Protein AF-0000000081096681 (afdb_homodimer)

Foldseek 3Di:
DDWDWDDDDDAWIWIDDDAKIWIWGDDVFKIWIWIDHDFWIWIWIDGNQQWIWIWTGGDFWIKIWIDHPQAWIWIWTGGPFWIWIWIDHPAWIWIWTGGPVWIWIWIDHPHDIDIDTD/DDWDWDDDDDAWIWIDDDAKIWIWGDDVFKIWIWIDHDFWIWIWIGGNQQWIWIWTGGDFWIKIWIDHPQAWIWIWTGGPFWIWIWIDHPAWIWIWTGGPVWIWIWIDHPHDIDIDTD

Organism: NCBI:txid1843537

Solvent-accessible surface area (backbone atoms only — not comparable to full-atom values): 11954 Å² total; per-residue (Å²): 128,68,72,49,75,49,72,79,54,97,40,38,40,37,39,37,42,86,75,32,37,39,38,37,41,44,56,95,58,36,38,37,39,39,38,39,44,88,72,33,40,39,40,37,40,40,36,73,88,41,37,37,37,38,39,38,39,42,88,70,33,38,37,40,36,40,40,38,73,89,56,37,38,38,38,38,38,38,40,90,70,34,38,38,40,37,40,37,43,93,70,35,38,39,38,37,39,38,43,90,83,35,41,37,41,36,40,36,43,93,86,44,74,50,76,49,78,83,128,70,72,49,74,49,73,77,54,99,40,38,38,38,39,37,42,86,74,32,38,38,38,36,42,44,55,96,59,37,38,37,39,40,38,38,45,88,69,35,39,39,40,36,42,40,36,74,88,41,37,38,38,39,38,39,38,42,89,70,32,37,37,40,36,41,41,37,74,88,57,37,38,37,39,38,39,39,40,90,68,32,38,39,40,37,41,38,42,92,71,34,37,38,37,37,40,37,42,90,82,35,42,38,40,37,40,37,43,93,85,45,75,52,77,48,79,84

Radius of gyration: 19.06 Å; Cα contacts (8 Å, |Δi|>4): 580; chains: 2; bounding box: 59×37×35 Å

pLDDT: mean 87.5, std 6.72, range [55.88, 96.38]

Sequence (236 aa):
MMVMVVMVEEGVMVMVKEEEMMVMVVEERVMVVVKVEEEGMMVMVMVEEGVMVMVKVEEEGMMVMVMVEEGVMVMVKVEEEGMMVMVVEEGVMVMVKVEEEGMMVMVVEEGVMVVVREMMVMVVMVEEGVMVMVKEEEMMVMVVEERVMVVVKVEEEGMMVMVMVEEGVMVMVKVEEEGMMVMVMVEEGVMVMVKVEEEGMMVMVVEEGVMVMVKVEEEGMMVMVVEEGVMVVVRE

Secondary structure (DSSP, 8-state):
-PEEEEE-STTEEEEEETTEEEEEEEETTEEEEEEEETTEEEEEEEETTTEEEEEEEETTEEEEEEEETTTEEEEEEEETTEEEEEEEETTEEEEEEEETTEEEEEEEETTEEEEEE-/-PEEEEE-STTEEEEEETTEEEEEEEETTEEEEEEEETTEEEEEEEETTTEEEEEEEETTEEEEEEEETTTEEEEEEEETTEEEEEEEETTEEEEEEEETTEEEEEEEETTEEEEEE-

Nearest PDB structures (foldseek):
  1lfo-assembly1_A  TM=3.629E-01  e=9.476E-01  Rattus norvegicus
  7dzg-assembly1_B  TM=3.431E-01  e=4.840E+00  Homo sapiens
  7ye6-assembly1_P  TM=1.778E-01  e=5.396E+00  Escherichia coli O157:H7
  1lfo-assembly1_A  TM=3.637E-01  e=7.938E-01  Rattus norvegicus
  7dzg-assembly1_B  TM=3.427E-01  e=4.298E+00  Homo sapiens

Structure (mmCIF, N/CA/C/O backbone):
data_AF-0000000081096681-model_v1
#
loop_
_entity.id
_entity.type
_entity.pdbx_description
1 polymer 'Uncharacterized protein'
#
loop_
_atom_site.group_PDB
_atom_site.id
_atom_site.type_symbol
_atom_site.label_atom_id
_atom_site.label_alt_id
_atom_site.label_comp_id
_atom_site.label_asym_id
_atom_site.label_entity_id
_atom_site.label_seq_id
_atom_site.pdbx_PDB_ins_code
_atom_site.Cartn_x
_atom_site.Cartn_y
_atom_site.Cartn_z
_atom_site.occupancy
_atom_site.B_iso_or_equiv
_atom_site.auth_seq_id
_atom_site.auth_comp_id
_atom_site.auth_asym_id
_atom_site.auth_atom_id
_atom_site.pdbx_PDB_model_num
ATOM 1 N N . MET A 1 1 ? 30.625 -16.828 -1.127 1 55.88 1 MET A N 1
ATOM 2 C CA . MET A 1 1 ? 30.094 -16.047 -2.236 1 55.88 1 MET A CA 1
ATOM 3 C C . MET A 1 1 ? 30.562 -14.594 -2.162 1 55.88 1 MET A C 1
ATOM 5 O O . MET A 1 1 ? 30.75 -14.055 -1.07 1 55.88 1 MET A O 1
ATOM 9 N N . MET A 1 2 ? 30.922 -14.008 -3.184 1 70.94 2 MET A N 1
ATOM 10 C CA . MET A 1 2 ? 31.453 -12.656 -3.176 1 70.94 2 MET A CA 1
ATOM 11 C C . MET A 1 2 ? 30.328 -11.625 -3.146 1 70.94 2 MET A C 1
ATOM 13 O O . MET A 1 2 ? 29.312 -11.797 -3.803 1 70.94 2 MET A O 1
ATOM 17 N N . VAL A 1 3 ? 30.266 -10.734 -2.07 1 72.62 3 VAL A N 1
ATOM 18 C CA . VAL A 1 3 ? 29.297 -9.648 -1.913 1 72.62 3 VAL A CA 1
ATOM 19 C C . VAL A 1 3 ? 29.859 -8.359 -2.502 1 72.62 3 VAL A C 1
ATOM 21 O O . VAL A 1 3 ? 30.969 -7.957 -2.166 1 72.62 3 VAL A O 1
ATOM 24 N N . MET A 1 4 ? 29.141 -7.773 -3.586 1 81.56 4 MET A N 1
ATOM 25 C CA . MET A 1 4 ? 29.5 -6.457 -4.105 1 81.56 4 MET A CA 1
ATOM 26 C C . MET A 1 4 ? 28.609 -5.379 -3.52 1 81.56 4 MET A C 1
ATOM 28 O O . MET A 1 4 ? 27.375 -5.523 -3.502 1 81.56 4 MET A O 1
ATOM 32 N N . VAL A 1 5 ? 29.062 -4.406 -2.857 1 79.75 5 VAL A N 1
ATOM 33 C CA . VAL A 1 5 ? 28.359 -3.258 -2.316 1 79.75 5 VAL A CA 1
ATOM 34 C C . VAL A 1 5 ? 28.672 -2.012 -3.135 1 79.75 5 VAL A C 1
ATOM 36 O O . VAL A 1 5 ? 29.844 -1.685 -3.34 1 79.75 5 VAL A O 1
ATOM 39 N N . VAL A 1 6 ? 27.703 -1.51 -3.814 1 80.25 6 VAL A N 1
ATOM 40 C CA . VAL A 1 6 ? 27.875 -0.266 -4.555 1 80.25 6 VAL A CA 1
ATOM 41 C C . VAL A 1 6 ? 27.156 0.872 -3.834 1 80.25 6 VAL A C 1
ATOM 43 O O . VAL A 1 6 ? 25.953 0.785 -3.566 1 80.25 6 VAL A O 1
ATOM 46 N N . MET A 1 7 ? 27.812 1.888 -3.387 1 81.88 7 MET A N 1
ATOM 47 C CA . MET A 1 7 ? 27.281 3.111 -2.801 1 81.88 7 MET A CA 1
ATOM 48 C C . MET A 1 7 ? 27.25 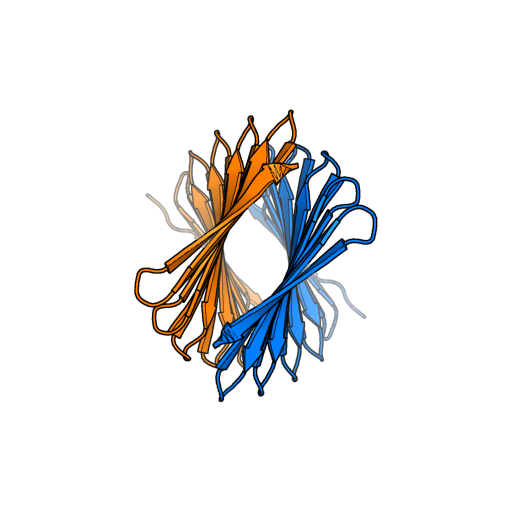4.238 -3.828 1 81.88 7 MET A C 1
ATOM 50 O O . MET A 1 7 ? 28.25 4.531 -4.465 1 81.88 7 MET A O 1
ATOM 54 N N . VAL A 1 8 ? 26.234 4.652 -4.238 1 74.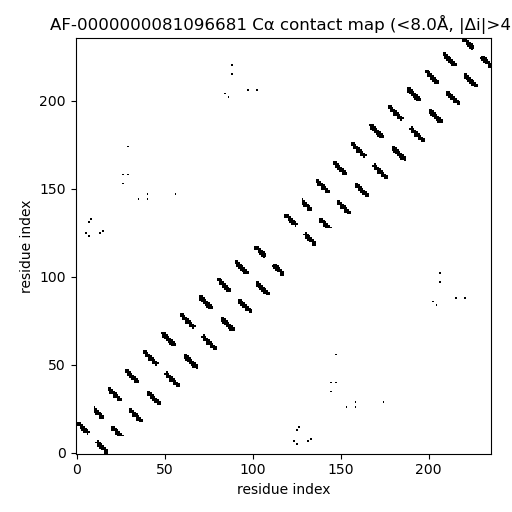75 8 VAL A N 1
ATOM 55 C CA . VAL A 1 8 ? 26.141 5.633 -5.312 1 74.75 8 VAL A CA 1
ATOM 56 C C . VAL A 1 8 ? 26.062 7.039 -4.719 1 74.75 8 VAL A C 1
ATOM 58 O O . VAL A 1 8 ? 26.875 7.91 -5.07 1 74.75 8 VAL A O 1
ATOM 61 N N . GLU A 1 9 ? 25.016 7.617 -4.168 1 76.62 9 GLU A N 1
ATOM 62 C CA . GLU A 1 9 ? 24.828 8.875 -3.453 1 76.62 9 GLU A CA 1
ATOM 63 C C . GLU A 1 9 ? 24.438 8.633 -1.997 1 76.62 9 GLU A C 1
ATOM 65 O O . GLU A 1 9 ? 24.094 7.508 -1.62 1 76.62 9 GLU A O 1
ATOM 70 N N . GLU A 1 10 ? 24.625 9.789 -1.258 1 75.94 10 GLU A N 1
ATOM 71 C CA . GLU A 1 10 ? 24.281 9.703 0.159 1 75.94 10 GLU A CA 1
ATOM 72 C C . GLU A 1 10 ? 22.875 9.148 0.351 1 75.94 10 GLU A C 1
ATOM 74 O O . GLU A 1 10 ? 21.891 9.805 0.007 1 75.94 10 GLU A O 1
ATOM 79 N N . GLY A 1 11 ? 22.766 7.82 0.703 1 84.19 11 GLY A N 1
ATOM 80 C CA . GLY A 1 11 ? 21.484 7.262 1.076 1 84.19 11 GLY A CA 1
ATOM 81 C C . GLY A 1 11 ? 21.078 6.07 0.225 1 84.19 11 GLY A C 1
ATOM 82 O O . GLY A 1 11 ? 20 5.492 0.426 1 84.19 11 GLY A O 1
ATOM 83 N N . VAL A 1 12 ? 21.766 5.707 -0.974 1 88.75 12 VAL A N 1
ATOM 84 C CA . VAL A 1 12 ? 21.422 4.527 -1.769 1 88.75 12 VAL A CA 1
ATOM 85 C C . VAL A 1 12 ? 22.562 3.506 -1.679 1 88.75 12 VAL A C 1
ATOM 87 O O . VAL A 1 12 ? 23.719 3.834 -1.923 1 88.75 12 VAL A O 1
ATOM 90 N N . MET A 1 13 ? 22.406 2.328 -1.361 1 92.56 13 MET A N 1
ATOM 91 C CA . MET A 1 13 ? 23.344 1.209 -1.271 1 92.56 13 MET A CA 1
ATOM 92 C C . MET A 1 13 ? 22.797 -0.009 -2.016 1 92.56 13 MET A C 1
ATOM 94 O O . MET A 1 13 ? 21.625 -0.365 -1.87 1 92.56 13 MET A O 1
ATOM 98 N N . VAL A 1 14 ? 23.484 -0.616 -2.863 1 90.38 14 VAL A N 1
ATOM 99 C CA . VAL A 1 14 ? 23.141 -1.842 -3.576 1 90.38 14 VAL A CA 1
ATOM 100 C C . VAL A 1 14 ? 24.094 -2.961 -3.172 1 90.38 14 VAL A C 1
ATOM 102 O O . VAL A 1 14 ? 25.312 -2.789 -3.221 1 90.38 14 VAL A O 1
ATOM 105 N N . MET A 1 15 ? 23.781 -3.979 -2.65 1 90.19 15 MET A N 1
ATOM 106 C CA . MET A 1 15 ? 24.562 -5.164 -2.299 1 90.19 15 MET A CA 1
ATOM 107 C C . MET A 1 15 ? 24.172 -6.352 -3.172 1 90.19 15 MET A C 1
ATOM 109 O O . MET A 1 15 ? 22.984 -6.66 -3.309 1 90.19 15 MET A O 1
ATOM 113 N N . VAL A 1 16 ? 25.016 -7.035 -3.822 1 87.75 16 VAL A N 1
ATOM 114 C CA . VAL A 1 16 ? 24.766 -8.18 -4.695 1 87.75 16 VAL A CA 1
ATOM 115 C C . VAL A 1 16 ? 25.562 -9.391 -4.191 1 87.75 16 VAL A C 1
ATOM 117 O O . VAL A 1 16 ? 26.75 -9.289 -3.92 1 87.75 16 VAL A O 1
ATOM 120 N N . LYS A 1 17 ? 24.953 -10.422 -3.932 1 86.69 17 LYS A N 1
ATOM 121 C CA . LYS A 1 17 ? 25.578 -11.68 -3.551 1 86.69 17 LYS A CA 1
ATOM 122 C C . LYS A 1 17 ? 24.969 -12.852 -4.324 1 86.69 17 LYS A C 1
ATOM 124 O O . LYS A 1 17 ? 23.844 -13.266 -4.051 1 86.69 17 LYS A O 1
ATOM 129 N N . GLU A 1 18 ? 25.75 -13.398 -5.375 1 83.06 18 GLU A N 1
ATOM 130 C CA . GLU A 1 18 ? 25.297 -14.523 -6.191 1 83.06 18 GLU A CA 1
ATOM 131 C C . GLU A 1 18 ? 23.953 -14.234 -6.844 1 83.06 18 GLU A C 1
ATOM 133 O O . GLU A 1 18 ? 23.828 -13.297 -7.629 1 83.06 18 GLU A O 1
ATOM 138 N N . GLU A 1 19 ? 22.859 -14.906 -6.238 1 78.25 19 GLU A N 1
ATOM 139 C CA . GLU A 1 19 ? 21.562 -14.766 -6.898 1 78.25 19 GLU A CA 1
ATOM 140 C C . GLU A 1 19 ? 20.625 -13.867 -6.098 1 78.25 19 GLU A C 1
ATOM 142 O O . GLU A 1 19 ? 19.422 -13.781 -6.402 1 78.25 19 GLU A O 1
ATOM 147 N N . GLU A 1 20 ? 21.047 -13.195 -5.156 1 83.5 20 GLU A N 1
ATOM 148 C CA . GLU A 1 20 ? 20.281 -12.289 -4.316 1 83.5 20 GLU A CA 1
ATOM 149 C C . GLU A 1 20 ? 20.781 -10.852 -4.445 1 83.5 20 GLU A C 1
ATOM 151 O O . GLU A 1 20 ? 21.984 -10.633 -4.645 1 83.5 20 GLU A O 1
ATOM 156 N N . MET A 1 21 ? 20 -9.938 -4.375 1 88.38 21 MET A N 1
ATOM 157 C CA . MET A 1 21 ? 20.359 -8.523 -4.391 1 88.38 21 MET A CA 1
ATOM 158 C C . MET A 1 21 ? 19.547 -7.738 -3.371 1 88.38 21 MET A C 1
ATOM 160 O O . MET A 1 21 ? 18.359 -8.031 -3.16 1 88.38 21 MET A O 1
ATOM 164 N N . MET A 1 22 ? 20.156 -6.758 -2.775 1 93.69 22 MET A N 1
ATOM 165 C CA . MET A 1 22 ? 19.484 -5.848 -1.85 1 93.69 22 MET A CA 1
ATOM 166 C C . MET A 1 22 ? 19.797 -4.395 -2.197 1 93.69 22 MET A C 1
ATOM 168 O O . MET A 1 22 ? 20.953 -4.039 -2.42 1 93.69 22 MET A O 1
ATOM 172 N N . VAL A 1 23 ? 18.812 -3.635 -2.453 1 92.44 23 VAL A N 1
ATOM 173 C CA . VAL A 1 23 ? 18.969 -2.203 -2.68 1 92.44 23 VAL A CA 1
ATOM 174 C C . VAL A 1 23 ? 18.375 -1.428 -1.503 1 92.44 23 VAL A C 1
ATOM 176 O O . VAL A 1 23 ? 17.234 -1.674 -1.097 1 92.44 23 VAL A O 1
ATOM 179 N N . MET A 1 24 ? 19.078 -0.495 -0.88 1 94.5 24 MET A N 1
ATOM 180 C CA . MET A 1 24 ? 18.625 0.353 0.222 1 94.5 24 MET A CA 1
ATOM 181 C C . MET A 1 24 ? 18.688 1.826 -0.168 1 94.5 24 MET A C 1
ATOM 183 O O . MET A 1 24 ? 19.688 2.291 -0.708 1 94.5 24 MET A O 1
ATOM 187 N N . VAL A 1 25 ? 17.547 2.461 -0.069 1 92 25 VAL A N 1
ATOM 188 C CA . VAL A 1 25 ? 17.469 3.9 -0.291 1 92 25 VAL A CA 1
ATOM 189 C C . VAL A 1 25 ? 17.031 4.598 0.999 1 92 25 VAL A C 1
ATOM 191 O O . VAL A 1 25 ? 16.016 4.254 1.586 1 92 25 VAL A O 1
ATOM 194 N N . VAL A 1 26 ? 17.766 5.539 1.523 1 91.38 26 VAL A N 1
ATOM 195 C CA . VAL A 1 26 ? 17.469 6.266 2.752 1 91.38 26 VAL A CA 1
ATOM 196 C C . VAL A 1 26 ? 17.312 7.754 2.447 1 91.38 26 VAL A C 1
ATOM 198 O O . VAL A 1 26 ? 18.172 8.352 1.798 1 91.38 26 VAL A O 1
ATOM 201 N N . GLU A 1 27 ? 16.266 8.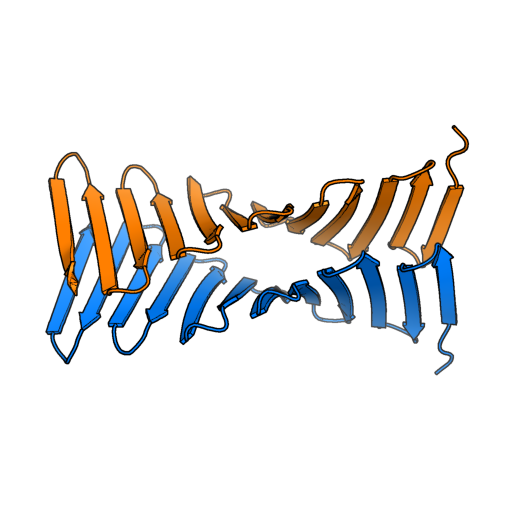297 2.748 1 88.62 27 GLU A N 1
ATOM 202 C CA . GLU A 1 27 ? 16 9.727 2.654 1 88.62 27 GLU A CA 1
ATOM 203 C C . GLU A 1 27 ? 15.367 10.258 3.938 1 88.62 27 GLU A C 1
ATOM 205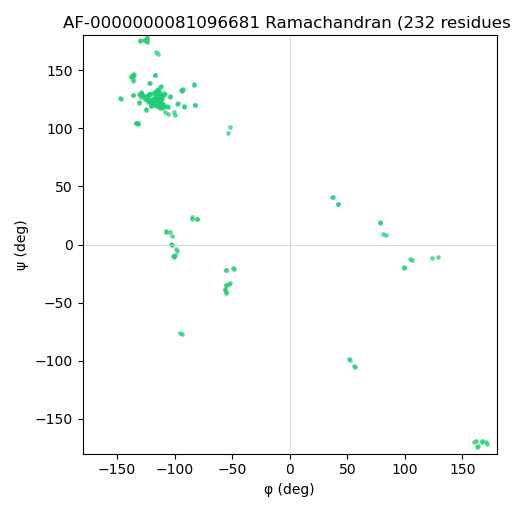 O O . GLU A 1 27 ? 14.195 9.992 4.211 1 88.62 27 GLU A O 1
ATOM 210 N N . GLU A 1 28 ? 16.141 10.961 4.762 1 89.19 28 GLU A N 1
ATOM 211 C CA . GLU A 1 28 ? 15.703 11.586 6.004 1 89.19 28 GLU A CA 1
ATOM 212 C C . GLU A 1 28 ? 14.984 10.586 6.902 1 89.19 28 GLU A C 1
ATOM 214 O O . GLU A 1 28 ? 15.609 9.688 7.469 1 89.19 28 GLU A O 1
ATOM 219 N N . ARG A 1 29 ? 13.688 10.633 6.875 1 88.38 29 ARG A N 1
ATOM 220 C CA . ARG A 1 29 ? 12.945 9.828 7.836 1 88.38 29 ARG A CA 1
ATOM 221 C C . ARG A 1 29 ? 12.383 8.57 7.184 1 88.38 29 ARG A C 1
ATOM 223 O O . ARG A 1 29 ? 11.641 7.812 7.816 1 88.38 29 ARG A O 1
ATOM 230 N N . VAL A 1 30 ? 12.508 8.219 5.949 1 92 30 VAL A N 1
ATOM 231 C CA . VAL A 1 30 ? 11.961 7.074 5.23 1 92 30 VAL A CA 1
ATOM 232 C C . VAL A 1 30 ? 13.094 6.152 4.785 1 92 30 VAL A C 1
ATOM 234 O O . VAL A 1 30 ? 14.133 6.625 4.309 1 92 30 VAL A O 1
ATOM 237 N N . MET A 1 31 ? 13.102 4.934 4.926 1 95.12 31 MET A N 1
ATOM 238 C CA . MET A 1 31 ? 14.008 3.91 4.414 1 95.12 31 MET A CA 1
ATOM 239 C C . MET A 1 31 ? 13.266 2.91 3.539 1 95.12 31 MET A C 1
ATOM 241 O O . MET A 1 31 ? 12.219 2.393 3.936 1 95.12 31 MET A O 1
ATOM 245 N N . VAL A 1 32 ? 13.703 2.699 2.324 1 94.38 32 VAL A N 1
ATOM 246 C CA . VAL A 1 32 ? 13.141 1.697 1.421 1 94.38 32 VAL A CA 1
ATOM 247 C C . VAL A 1 32 ? 14.164 0.589 1.184 1 94.38 32 VAL A C 1
ATOM 249 O O . VAL A 1 32 ? 15.336 0.865 0.889 1 94.38 32 VAL A O 1
ATOM 252 N N . VAL A 1 33 ? 13.852 -0.59 1.381 1 96.12 33 VAL A N 1
ATOM 253 C CA . VAL A 1 33 ? 14.703 -1.744 1.105 1 96.12 33 VAL A CA 1
ATOM 254 C C . VAL A 1 33 ? 14.039 -2.637 0.06 1 96.12 33 VAL A C 1
ATOM 256 O O . VAL A 1 33 ? 12.867 -3.012 0.205 1 96.12 33 VAL A O 1
ATOM 259 N N . VAL A 1 34 ? 14.648 -2.967 -1.03 1 93.94 34 VAL A N 1
ATOM 260 C CA . VAL A 1 34 ? 14.219 -3.922 -2.043 1 93.94 34 VAL A CA 1
ATOM 261 C C . VAL A 1 34 ? 15.125 -5.152 -2.018 1 93.94 34 VAL A C 1
ATOM 263 O O . VAL A 1 34 ? 16.344 -5.035 -2.176 1 93.94 34 VAL A O 1
ATOM 266 N N . LYS A 1 35 ? 14.594 -6.219 -1.809 1 95.12 35 LYS A N 1
ATOM 267 C CA . LYS A 1 35 ? 15.32 -7.484 -1.833 1 95.12 35 LYS A CA 1
ATOM 268 C C . LYS A 1 35 ? 14.852 -8.367 -2.986 1 95.12 35 LYS A C 1
ATOM 270 O O . LYS A 1 35 ? 13.648 -8.578 -3.162 1 95.12 35 LYS A O 1
ATOM 275 N N . VAL A 1 36 ? 15.734 -8.883 -3.719 1 91.31 36 VAL A N 1
ATOM 276 C CA . VAL A 1 36 ? 15.453 -9.789 -4.828 1 91.31 36 VAL A CA 1
ATOM 277 C C . VAL A 1 36 ? 16.078 -11.156 -4.547 1 91.31 36 VAL A C 1
ATOM 279 O O . VAL A 1 36 ? 17.266 -11.25 -4.242 1 91.31 36 VAL A O 1
ATOM 282 N N . GLU A 1 37 ? 15.289 -12.117 -4.5 1 88.69 37 GLU A N 1
ATOM 283 C CA . GLU A 1 37 ? 15.742 -13.492 -4.328 1 88.69 37 GLU A CA 1
ATOM 284 C C . GLU A 1 37 ? 15.234 -14.383 -5.457 1 88.69 37 GLU A C 1
ATOM 286 O O . GLU A 1 37 ? 14.492 -13.93 -6.324 1 88.69 37 GLU A O 1
ATOM 291 N N . GLU A 1 38 ? 15.625 -15.547 -5.484 1 83.25 38 GLU A N 1
ATOM 292 C CA . GLU A 1 38 ? 15.289 -16.5 -6.547 1 83.25 38 GLU A CA 1
ATOM 293 C C . GLU A 1 38 ? 13.781 -16.609 -6.719 1 83.25 38 GLU A C 1
ATOM 295 O O . GLU A 1 38 ? 13.281 -16.672 -7.848 1 83.25 38 GLU A O 1
ATOM 300 N N . GLU A 1 39 ? 13.039 -16.641 -5.668 1 81.62 39 GLU A N 1
ATOM 301 C CA . GLU A 1 39 ? 11.633 -17.016 -5.75 1 81.62 39 GLU A CA 1
ATOM 302 C C . GLU A 1 39 ? 10.727 -15.781 -5.645 1 81.62 39 GLU A C 1
ATOM 304 O O . GLU A 1 39 ? 9.516 -15.906 -5.477 1 81.62 39 GLU A O 1
ATOM 309 N N . GLY A 1 40 ? 11.172 -14.633 -5.699 1 87.5 40 GLY A N 1
ATOM 310 C CA . GLY A 1 40 ? 10.297 -13.484 -5.574 1 87.5 40 GLY A CA 1
ATOM 311 C C . GLY A 1 40 ? 11.031 -12.211 -5.191 1 87.5 40 GLY A C 1
ATOM 312 O O . GLY A 1 40 ? 12.25 -12.133 -5.316 1 87.5 40 GLY A O 1
ATOM 313 N N . MET A 1 41 ? 10.422 -11.188 -4.863 1 89.38 41 MET A N 1
ATOM 314 C CA . MET A 1 41 ? 10.914 -9.859 -4.488 1 89.38 41 MET A CA 1
ATOM 315 C C . MET A 1 41 ? 10.164 -9.328 -3.273 1 89.38 41 MET A C 1
ATOM 317 O O . MET A 1 41 ? 8.969 -9.57 -3.117 1 89.38 41 MET A O 1
ATOM 321 N N . MET A 1 42 ? 10.82 -8.656 -2.383 1 95.44 42 MET A N 1
ATOM 322 C CA . MET A 1 42 ? 10.242 -7.996 -1.218 1 95.44 42 MET A CA 1
ATOM 323 C C . MET A 1 42 ? 10.633 -6.523 -1.18 1 95.44 42 MET A C 1
ATOM 325 O O . MET A 1 42 ? 11.805 -6.184 -1.366 1 95.44 42 MET A O 1
ATOM 329 N N . VAL A 1 43 ? 9.68 -5.629 -1.099 1 94.75 43 VAL A N 1
ATOM 330 C CA . VAL A 1 43 ? 9.93 -4.203 -0.915 1 94.75 43 VAL A CA 1
ATOM 331 C C . VAL A 1 43 ? 9.453 -3.771 0.472 1 94.75 43 VAL A C 1
ATOM 333 O O . VAL A 1 43 ? 8.305 -4.023 0.85 1 94.75 43 VAL A O 1
ATOM 336 N N . MET A 1 44 ? 10.281 -3.105 1.26 1 95.75 44 MET A N 1
ATOM 337 C CA . MET A 1 44 ? 9.953 -2.582 2.582 1 95.75 44 MET A CA 1
ATOM 338 C C . MET A 1 44 ? 10.148 -1.071 2.635 1 95.75 44 MET A C 1
ATOM 340 O O . MET A 1 44 ? 11.188 -0.562 2.213 1 95.75 44 MET A O 1
ATOM 344 N N . VAL A 1 45 ? 9.109 -0.411 3.004 1 94.25 45 VAL A N 1
ATOM 345 C CA . VAL A 1 45 ? 9.18 1.026 3.238 1 94.25 45 VAL A CA 1
ATOM 346 C C . VAL A 1 45 ? 8.969 1.318 4.723 1 94.25 45 VAL A C 1
ATOM 348 O O . VAL A 1 45 ? 7.922 0.992 5.285 1 94.25 45 VAL A O 1
ATOM 351 N N . MET A 1 46 ? 9.914 1.885 5.426 1 94.44 46 MET A N 1
ATOM 352 C CA . MET A 1 46 ? 9.852 2.262 6.832 1 94.44 46 MET A CA 1
ATOM 353 C C . MET A 1 46 ? 9.883 3.777 6.996 1 94.44 46 MET A C 1
ATOM 355 O O . MET A 1 46 ? 10.773 4.445 6.469 1 94.44 46 MET A O 1
ATOM 359 N N . VAL A 1 47 ? 8.852 4.227 7.645 1 90.38 47 VAL A N 1
ATOM 360 C CA . VAL A 1 47 ? 8.75 5.664 7.891 1 90.38 47 VAL A CA 1
ATOM 361 C C . VAL A 1 47 ? 8.898 5.945 9.383 1 90.38 47 VAL A C 1
ATOM 363 O O . VAL A 1 47 ? 8.375 5.199 10.219 1 90.38 47 VAL A O 1
ATOM 366 N N . GLU A 1 48 ? 9.617 6.891 9.781 1 86.94 48 GLU A N 1
ATOM 367 C CA . GLU A 1 48 ? 9.867 7.25 11.172 1 86.94 48 GLU A CA 1
ATOM 368 C C . GLU A 1 48 ? 8.562 7.488 11.922 1 86.94 48 GLU A C 1
ATOM 370 O O . GLU A 1 48 ? 8.492 7.273 13.133 1 86.94 48 GLU A O 1
ATOM 375 N N . GLU A 1 49 ? 7.445 7.793 11.305 1 78 49 GLU A N 1
ATOM 376 C CA . GLU A 1 49 ? 6.172 8.062 11.969 1 78 49 GLU A CA 1
ATOM 377 C C . GLU A 1 49 ? 5.461 6.77 12.359 1 78 49 GLU A C 1
ATOM 379 O O . GLU A 1 49 ? 4.27 6.781 12.672 1 78 49 GLU A O 1
ATOM 384 N N . GLY A 1 50 ? 6.242 5.691 12.477 1 86.75 50 GLY A N 1
ATOM 385 C CA . GLY A 1 50 ? 5.715 4.43 12.977 1 86.75 50 GLY A CA 1
ATOM 386 C C . GLY A 1 50 ? 4.93 3.658 11.938 1 86.75 50 GLY A C 1
ATOM 387 O O . GLY A 1 50 ? 4.027 2.891 12.273 1 86.75 50 GLY A O 1
ATOM 388 N N . VAL A 1 51 ? 5.027 3.85 10.648 1 90 51 VAL A N 1
ATOM 389 C CA . VAL A 1 51 ? 4.332 3.141 9.578 1 90 51 VAL A CA 1
ATOM 390 C C . VAL A 1 51 ? 5.312 2.248 8.82 1 90 51 VAL A C 1
ATOM 392 O O . VAL A 1 51 ? 6.438 2.66 8.531 1 90 51 VAL A O 1
ATOM 395 N N . MET A 1 52 ? 4.992 1.061 8.625 1 94 52 MET A N 1
ATOM 396 C CA . MET A 1 52 ? 5.766 0.127 7.809 1 94 52 MET A CA 1
ATOM 397 C C . MET A 1 52 ? 4.898 -0.479 6.711 1 94 52 MET A C 1
ATOM 399 O O . MET A 1 52 ? 3.768 -0.899 6.969 1 94 52 MET A O 1
ATOM 403 N N . VAL A 1 53 ? 5.297 -0.436 5.469 1 94.31 53 VAL A N 1
ATOM 404 C CA . VAL A 1 53 ? 4.641 -1.083 4.34 1 94.31 53 VAL A CA 1
ATOM 405 C C . VAL A 1 53 ? 5.531 -2.189 3.787 1 94.31 53 VAL A C 1
ATOM 407 O O . VAL A 1 53 ? 6.723 -1.976 3.551 1 94.31 53 VAL A O 1
ATOM 410 N N . MET A 1 54 ? 5.125 -3.365 3.666 1 95.62 54 MET A N 1
ATOM 411 C CA . MET A 1 54 ? 5.82 -4.488 3.049 1 95.62 54 MET A CA 1
ATOM 412 C C . MET A 1 54 ? 5.059 -5 1.831 1 95.62 54 MET A C 1
ATOM 414 O O . MET A 1 54 ? 3.855 -5.25 1.906 1 95.62 54 MET A O 1
ATOM 418 N N . VAL A 1 55 ? 5.617 -5.027 0.716 1 93.75 55 VAL A N 1
ATOM 419 C CA . VAL A 1 55 ? 5.094 -5.645 -0.498 1 93.75 55 VAL A CA 1
ATOM 420 C C . VAL A 1 55 ? 5.898 -6.902 -0.828 1 93.75 55 VAL A C 1
ATOM 422 O O . VAL A 1 55 ? 7.121 -6.84 -0.986 1 93.75 55 VAL A O 1
ATOM 425 N N . LYS A 1 56 ? 5.297 -7.949 -0.854 1 96.31 56 LYS A N 1
ATOM 426 C CA . LYS A 1 56 ? 5.918 -9.219 -1.237 1 96.31 56 LYS A CA 1
ATOM 427 C C . LYS A 1 56 ? 5.32 -9.75 -2.535 1 96.31 56 LYS A C 1
ATOM 429 O O . LYS A 1 56 ? 4.098 -9.867 -2.662 1 96.31 56 LYS A O 1
ATOM 434 N N . VAL A 1 57 ? 6.125 -10.086 -3.447 1 92.69 57 VAL A N 1
ATOM 435 C CA . VAL A 1 57 ? 5.711 -10.641 -4.73 1 92.69 57 VAL A CA 1
ATOM 436 C C . VAL A 1 57 ? 6.328 -12.023 -4.918 1 92.69 57 VAL A C 1
ATOM 438 O O . VAL A 1 57 ? 7.551 -12.18 -4.84 1 92.69 57 VAL A O 1
ATOM 441 N N . GLU A 1 58 ? 5.578 -12.938 -5.035 1 90.25 58 GLU A N 1
ATOM 442 C CA . GLU A 1 58 ? 5.992 -14.312 -5.293 1 90.25 58 GLU A CA 1
ATOM 443 C C . GLU A 1 58 ? 5.32 -14.867 -6.547 1 90.25 58 GLU A C 1
ATOM 445 O O . GLU A 1 58 ? 4.531 -14.172 -7.191 1 90.25 58 GLU A O 1
ATOM 450 N N . GLU A 1 59 ? 5.652 -16.016 -6.875 1 85.38 59 GLU A N 1
ATOM 451 C CA . GLU A 1 59 ? 5.148 -16.641 -8.094 1 85.38 59 GLU A CA 1
ATOM 452 C C . GLU A 1 59 ? 3.625 -16.672 -8.109 1 85.38 59 GLU A C 1
ATOM 454 O O . GLU A 1 59 ? 3.01 -16.422 -9.156 1 85.38 59 GLU A O 1
ATOM 459 N N . GLU A 1 60 ? 3.043 -16.906 -7.012 1 82.69 60 GLU A N 1
ATOM 460 C CA . GLU A 1 60 ? 1.612 -17.203 -7.008 1 82.69 60 GLU A CA 1
ATOM 461 C C . GLU A 1 60 ? 0.798 -15.961 -6.648 1 82.69 60 GLU A C 1
ATOM 463 O O . GLU A 1 60 ? -0.432 -16.016 -6.578 1 82.69 60 GLU A O 1
ATOM 468 N N . GLY A 1 61 ? 1.304 -14.992 -6.359 1 88.88 61 GLY A N 1
ATOM 469 C CA . GLY A 1 61 ? 0.525 -13.836 -5.961 1 88.88 61 GLY A CA 1
ATOM 470 C C . GLY A 1 61 ? 1.362 -12.742 -5.316 1 88.88 61 GLY A C 1
ATOM 471 O O . GLY A 1 61 ? 2.592 -12.758 -5.422 1 88.88 61 GLY A O 1
ATOM 472 N N . MET A 1 62 ? 0.773 -11.781 -4.766 1 89.94 62 MET A N 1
ATOM 473 C CA . MET A 1 62 ? 1.379 -10.625 -4.109 1 89.94 62 MET A CA 1
ATOM 474 C C . MET A 1 62 ? 0.672 -10.32 -2.791 1 89.94 62 MET A C 1
ATOM 476 O O . MET A 1 62 ? -0.531 -10.547 -2.66 1 89.94 62 MET A O 1
ATOM 480 N N . MET A 1 63 ? 1.373 -9.859 -1.8 1 94.44 63 MET A N 1
ATOM 481 C CA . MET A 1 63 ? 0.85 -9.438 -0.505 1 94.44 63 MET A CA 1
ATOM 482 C C . MET A 1 63 ? 1.364 -8.047 -0.141 1 94.44 63 MET A C 1
ATOM 484 O O . MET A 1 63 ? 2.549 -7.754 -0.311 1 94.44 63 MET A O 1
ATOM 488 N N . VAL A 1 64 ? 0.512 -7.125 0.184 1 94.19 64 VAL A N 1
ATOM 489 C CA . VAL A 1 64 ? 0.869 -5.816 0.722 1 94.19 64 VAL A CA 1
ATOM 490 C C . VAL A 1 64 ? 0.427 -5.719 2.18 1 94.19 64 VAL A C 1
ATOM 492 O O . VAL A 1 64 ? -0.729 -5.996 2.506 1 94.19 64 VAL A O 1
ATOM 495 N N . MET A 1 65 ? 1.295 -5.406 3.119 1 95.19 65 MET A N 1
ATOM 496 C CA . MET A 1 65 ? 1.011 -5.215 4.539 1 95.19 65 MET A CA 1
ATOM 497 C C . MET A 1 65 ? 1.375 -3.801 4.98 1 95.19 65 MET A C 1
ATOM 499 O O . MET A 1 65 ? 2.473 -3.32 4.695 1 95.19 65 MET A O 1
ATOM 503 N N . VAL A 1 66 ? 0.451 -3.102 5.5 1 93.19 66 VAL A N 1
ATOM 504 C CA . VAL A 1 66 ? 0.682 -1.794 6.105 1 93.19 66 VAL A CA 1
ATOM 505 C C . VAL A 1 66 ? 0.487 -1.88 7.617 1 93.19 66 VAL A C 1
ATOM 507 O O . VAL A 1 66 ? -0.578 -2.285 8.086 1 93.19 66 VAL A O 1
ATOM 510 N N . MET A 1 67 ? 1.492 -1.567 8.406 1 92.69 67 MET A N 1
ATOM 511 C CA . MET A 1 67 ? 1.442 -1.536 9.867 1 92.69 67 MET A CA 1
ATOM 512 C C . MET A 1 67 ? 1.653 -0.119 10.391 1 92.69 67 MET A C 1
ATOM 514 O O . MET A 1 67 ? 2.609 0.555 10 1 92.69 67 MET A O 1
ATOM 518 N N . VAL A 1 68 ? 0.701 0.289 11.188 1 88.69 68 VAL A N 1
ATOM 519 C CA . VAL A 1 68 ? 0.787 1.614 11.797 1 88.69 68 VAL A CA 1
ATOM 520 C C . VAL A 1 68 ? 0.931 1.481 13.305 1 88.69 68 VAL A C 1
ATOM 522 O O . VAL A 1 68 ? 0.317 0.606 13.922 1 88.69 68 VAL A O 1
ATOM 525 N N . GLU A 1 69 ? 1.837 2.186 13.961 1 82.88 69 GLU A N 1
ATOM 526 C CA . GLU A 1 69 ? 2.143 2.119 15.391 1 82.88 69 GLU A CA 1
ATOM 527 C C . GLU A 1 69 ? 0.873 2.211 16.234 1 82.88 69 GLU A C 1
ATOM 529 O O . GLU A 1 69 ? 0.787 1.605 17.297 1 82.88 69 GLU A O 1
ATOM 534 N N . GLU A 1 70 ? -0.279 2.695 15.852 1 75.5 70 GLU A N 1
ATOM 535 C CA . GLU A 1 70 ? -1.5 2.797 16.656 1 75.5 70 GLU A CA 1
ATOM 536 C C . GLU A 1 70 ? -2.299 1.498 16.609 1 75.5 70 GLU A C 1
ATOM 538 O O . GLU A 1 70 ? -3.484 1.479 16.938 1 75.5 70 GLU A O 1
ATOM 543 N N . GLY A 1 71 ? -1.684 0.366 16.297 1 81.81 71 GLY A N 1
ATOM 544 C CA . GLY A 1 71 ? -2.293 -0.952 16.391 1 81.81 71 GLY A CA 1
ATOM 545 C C . GLY A 1 71 ? -3.131 -1.303 15.164 1 81.81 71 GLY A C 1
ATOM 546 O O . GLY A 1 71 ? -3.883 -2.279 15.188 1 81.81 71 GLY A O 1
ATOM 547 N N . VAL A 1 72 ? -3.088 -0.525 14.148 1 85.94 72 VAL A N 1
ATOM 548 C CA . VAL A 1 72 ? -3.875 -0.807 12.953 1 85.94 72 VAL A CA 1
ATOM 549 C C . VAL A 1 72 ? -3.031 -1.593 11.953 1 85.94 72 VAL A C 1
ATOM 551 O O . VAL A 1 72 ? -1.868 -1.259 11.719 1 85.94 72 VAL A O 1
ATOM 554 N N . MET A 1 73 ? -3.568 -2.652 11.398 1 93.12 73 MET A N 1
ATOM 555 C CA . MET A 1 73 ? -2.926 -3.459 10.359 1 93.12 73 MET A CA 1
ATOM 556 C C . MET A 1 73 ? -3.85 -3.641 9.164 1 93.12 73 MET A C 1
ATOM 558 O O . MET A 1 73 ? -5.043 -3.906 9.32 1 93.12 73 MET A O 1
ATOM 562 N N . VAL A 1 74 ? -3.379 -3.379 7.984 1 93.44 74 VAL A N 1
ATOM 563 C CA . VAL A 1 74 ? -4.086 -3.639 6.734 1 93.44 74 VAL A CA 1
ATOM 564 C C . VAL A 1 74 ? -3.316 -4.668 5.91 1 93.44 74 VAL A C 1
ATOM 566 O O . VAL A 1 74 ? -2.104 -4.547 5.727 1 93.44 74 VAL A O 1
ATOM 569 N N . MET A 1 75 ? -3.91 -5.699 5.469 1 94.69 75 MET A N 1
ATOM 570 C CA . MET A 1 75 ? -3.32 -6.715 4.602 1 94.69 75 MET A CA 1
ATOM 571 C C . MET A 1 75 ? -4.121 -6.855 3.309 1 94.69 75 MET A C 1
ATOM 573 O O . MET A 1 75 ? -5.348 -6.98 3.344 1 94.69 75 MET A O 1
ATOM 577 N N . VAL A 1 76 ? -3.506 -6.707 2.219 1 92.25 76 VAL A N 1
ATOM 578 C CA . VAL A 1 76 ? -4.082 -6.973 0.904 1 92.25 76 VAL A CA 1
ATOM 579 C C . VAL A 1 76 ? -3.387 -8.18 0.271 1 92.25 76 VAL A C 1
ATOM 581 O O . VAL A 1 76 ? -2.162 -8.195 0.133 1 92.25 76 VAL A O 1
ATOM 584 N N . LYS A 1 77 ? -4.055 -9.125 -0.03 1 95.5 77 LYS A N 1
ATOM 585 C CA . LYS A 1 77 ? -3.551 -10.305 -0.736 1 95.5 77 LYS A CA 1
ATOM 586 C C . LYS A 1 77 ? -4.188 -10.43 -2.117 1 95.5 77 LYS A C 1
ATOM 588 O O . LYS A 1 77 ? -5.414 -10.383 -2.248 1 95.5 77 LYS A O 1
ATOM 593 N N . VAL A 1 78 ? -3.35 -10.609 -3.082 1 90.5 78 VAL A N 1
ATOM 594 C CA . VAL A 1 78 ? -3.805 -10.781 -4.457 1 90.5 78 VAL A CA 1
ATOM 595 C C . VAL A 1 78 ? -3.295 -12.117 -5.008 1 90.5 78 VAL A C 1
ATOM 597 O O . VAL A 1 78 ? -2.092 -12.391 -4.973 1 90.5 78 VAL A O 1
ATOM 600 N N . GLU A 1 79 ? -4.082 -12.844 -5.41 1 88.06 79 GLU A N 1
ATOM 601 C CA . GLU A 1 79 ? -3.779 -14.133 -6.031 1 88.06 79 GLU A CA 1
ATOM 602 C C . GLU A 1 79 ? -4.512 -14.289 -7.359 1 88.06 79 GLU A C 1
ATOM 604 O O . GLU A 1 79 ? -5.273 -13.406 -7.762 1 88.06 79 GLU A O 1
ATOM 609 N N . GLU A 1 80 ? -4.23 -15.375 -8.031 1 82.62 80 GLU A N 1
ATOM 610 C CA . GLU A 1 80 ? -4.805 -15.641 -9.344 1 82.62 80 GLU A CA 1
ATOM 611 C C . GLU A 1 80 ? -6.332 -15.586 -9.297 1 82.62 80 GLU A C 1
ATOM 613 O O . GLU A 1 80 ? -6.961 -15.047 -10.211 1 82.62 80 GLU A O 1
ATOM 618 N N . GLU A 1 81 ? -6.875 -16 -8.25 1 80.75 81 GLU A N 1
ATOM 619 C CA . GLU A 1 81 ? -8.32 -16.219 -8.242 1 80.75 81 GLU A CA 1
ATOM 620 C C . GLU A 1 81 ? -9.047 -15.062 -7.559 1 80.75 81 GLU A C 1
ATOM 622 O O . GLU A 1 81 ? -10.273 -15.055 -7.488 1 80.75 81 GLU A O 1
ATOM 627 N N . GLY A 1 82 ? -8.438 -14.305 -7.008 1 87.31 82 GLY A N 1
ATOM 628 C CA . GLY A 1 82 ? -9.133 -13.227 -6.32 1 87.31 82 GLY A CA 1
ATOM 629 C C . GLY A 1 82 ? -8.219 -12.391 -5.441 1 87.31 82 GLY A C 1
ATOM 630 O O . GLY A 1 82 ? -6.996 -12.461 -5.566 1 87.31 82 GLY A O 1
ATOM 631 N N . MET A 1 83 ? -8.828 -11.508 -4.664 1 89.31 83 MET A N 1
ATOM 632 C CA . MET A 1 83 ? -8.125 -10.602 -3.758 1 89.31 83 MET A CA 1
ATOM 633 C C . MET A 1 83 ? -8.812 -10.555 -2.395 1 89.31 83 MET A C 1
ATOM 635 O O . MET A 1 83 ? -10.031 -10.719 -2.303 1 89.31 83 MET A O 1
ATOM 639 N N . MET A 1 84 ? -8.102 -10.391 -1.338 1 94.06 84 MET A N 1
ATOM 640 C CA . MET A 1 84 ? -8.594 -10.242 0.028 1 94.06 84 MET A CA 1
ATOM 641 C C . MET A 1 84 ? -7.973 -9.023 0.701 1 94.06 84 MET A C 1
ATOM 643 O O . MET A 1 84 ? -6.77 -8.789 0.574 1 94.06 84 MET A O 1
ATOM 647 N N . VAL A 1 85 ? -8.812 -8.18 1.301 1 92.25 85 VAL A N 1
ATOM 648 C CA . VAL A 1 85 ? -8.352 -7.051 2.1 1 92.25 85 VAL A CA 1
ATOM 649 C C . VAL A 1 85 ? -8.781 -7.23 3.553 1 92.25 85 VAL A C 1
ATOM 651 O O . VAL A 1 85 ? -9.961 -7.496 3.826 1 92.25 85 VAL A O 1
ATOM 654 N N . MET A 1 86 ? -7.867 -7.121 4.52 1 94.81 86 MET A N 1
ATOM 655 C CA . MET A 1 86 ? -8.156 -7.223 5.945 1 94.81 86 MET A CA 1
ATOM 656 C C . MET A 1 86 ? -7.672 -5.98 6.688 1 94.81 86 MET A C 1
ATOM 658 O O . MET A 1 86 ? -6.539 -5.535 6.492 1 94.81 86 MET A O 1
ATOM 662 N N . VAL A 1 87 ? -8.531 -5.375 7.426 1 92.25 87 VAL A N 1
ATOM 663 C CA . VAL A 1 87 ? -8.195 -4.266 8.312 1 92.25 87 VAL A CA 1
ATOM 664 C C . VAL A 1 87 ? -8.445 -4.668 9.766 1 92.25 87 VAL A C 1
ATOM 666 O O . VAL A 1 87 ? -9.539 -5.113 10.109 1 92.25 87 VAL A O 1
ATOM 669 N N . VAL A 1 88 ? -7.48 -4.594 10.625 1 91.62 88 VAL A N 1
ATOM 670 C CA . VAL A 1 88 ? -7.613 -4.93 12.039 1 91.62 88 VAL A CA 1
ATOM 671 C C . VAL A 1 88 ? -7.227 -3.727 12.898 1 91.62 88 VAL A C 1
ATOM 673 O O . VAL A 1 88 ? -6.184 -3.109 12.672 1 91.62 88 VAL A O 1
ATOM 676 N N . GLU A 1 89 ? -8.102 -3.334 13.898 1 87.31 89 GLU A N 1
ATOM 677 C CA . GLU A 1 89 ? -7.832 -2.299 14.891 1 87.31 89 GLU A CA 1
ATOM 678 C C . GLU A 1 89 ? -8.492 -2.625 16.234 1 87.31 89 GLU A C 1
ATOM 680 O O . GLU A 1 89 ? -9.719 -2.736 16.312 1 87.31 89 GLU A O 1
ATOM 685 N N . GLU A 1 90 ? -7.664 -2.648 17.281 1 82.44 90 GLU A N 1
ATOM 686 C CA . GLU A 1 90 ? -8.125 -2.785 18.672 1 82.44 90 GLU A CA 1
ATOM 687 C C . GLU A 1 90 ? -9.32 -3.723 18.75 1 82.44 90 GLU A C 1
ATOM 689 O O . GLU A 1 90 ? -10.352 -3.365 19.328 1 82.44 90 GLU A O 1
ATOM 694 N N . GLY A 1 91 ? -9.438 -4.84 18.078 1 77.94 91 GLY A N 1
ATOM 695 C CA . GLY A 1 91 ? -10.461 -5.867 18.234 1 77.94 91 GLY A CA 1
ATOM 696 C C . GLY A 1 91 ? -11.477 -5.875 17.109 1 77.94 91 GLY A C 1
ATOM 697 O O . GLY A 1 91 ? -12.305 -6.781 17.016 1 77.94 91 GLY A O 1
ATOM 698 N N . VAL A 1 92 ? -11.539 -4.91 16.312 1 83.25 92 VAL A N 1
ATOM 699 C CA . VAL A 1 92 ? -12.438 -4.922 15.164 1 83.25 92 VAL A CA 1
ATOM 700 C C . VAL A 1 92 ? -11.695 -5.434 13.93 1 83.25 92 VAL A C 1
ATOM 702 O O . VAL A 1 92 ? -10.555 -5.039 13.672 1 83.25 92 VAL A O 1
ATOM 705 N N . MET A 1 93 ? -12.336 -6.348 13.25 1 91.81 93 MET A N 1
ATOM 706 C CA . MET A 1 93 ? -11.758 -6.898 12.023 1 91.81 93 MET A CA 1
ATOM 707 C C . MET A 1 93 ? -12.727 -6.738 10.852 1 91.81 93 MET A C 1
ATOM 709 O O . MET A 1 93 ? -13.906 -7.062 10.969 1 91.81 93 MET A O 1
ATOM 713 N N . VAL A 1 94 ? -12.25 -6.094 9.727 1 90.94 94 VAL A N 1
ATOM 714 C CA . VAL A 1 94 ? -13.008 -6.004 8.484 1 90.94 94 VAL A CA 1
ATOM 715 C C . VAL A 1 94 ? -12.32 -6.832 7.402 1 90.94 94 VAL A C 1
ATOM 717 O O . VAL A 1 94 ? -11.117 -6.695 7.176 1 90.94 94 VAL A O 1
ATOM 720 N N . MET A 1 95 ? -13.086 -7.695 6.766 1 93.5 95 MET A N 1
ATOM 721 C CA . MET A 1 95 ? -12.57 -8.523 5.676 1 93.5 95 MET A CA 1
ATOM 722 C C . MET A 1 95 ? -13.398 -8.328 4.406 1 93.5 95 MET A C 1
ATOM 724 O O . MET A 1 95 ? -14.625 -8.406 4.445 1 93.5 95 MET A O 1
ATOM 728 N N . VAL A 1 96 ? -12.695 -7.992 3.41 1 89.75 96 VAL A N 1
ATOM 729 C CA . VAL A 1 96 ? -13.328 -7.902 2.098 1 89.75 96 VAL A CA 1
ATOM 730 C C . VAL A 1 96 ? -12.742 -8.961 1.167 1 89.75 96 VAL A C 1
ATOM 732 O O . VAL A 1 96 ? -11.531 -9.008 0.955 1 89.75 96 VAL A O 1
ATOM 735 N N . LYS A 1 97 ? -13.5 -9.797 0.667 1 92.88 97 LYS A N 1
ATOM 736 C CA . LYS A 1 97 ? -13.094 -10.797 -0.316 1 92.88 97 LYS A CA 1
ATOM 737 C C . LYS A 1 97 ? -13.703 -10.5 -1.685 1 92.88 97 LYS A C 1
ATOM 739 O O . LYS A 1 97 ? -14.914 -10.305 -1.802 1 92.88 97 LYS A O 1
ATOM 744 N N . VAL A 1 98 ? -12.828 -10.477 -2.654 1 87.94 98 VAL A N 1
ATOM 745 C CA . VAL A 1 98 ? -13.258 -10.25 -4.031 1 87.94 98 VAL A CA 1
ATOM 746 C C . VAL A 1 98 ? -12.867 -11.445 -4.898 1 87.94 98 VAL A C 1
ATOM 748 O O . VAL A 1 98 ? -11.695 -11.812 -4.969 1 87.94 98 VAL A O 1
ATOM 751 N N . GLU A 1 99 ? -13.773 -12.031 -5.465 1 86 99 GLU A N 1
ATOM 752 C CA . GLU A 1 99 ? -13.594 -13.148 -6.383 1 86 99 GLU A CA 1
ATOM 753 C C . GLU A 1 99 ? -14.266 -12.875 -7.727 1 86 99 GLU A C 1
ATOM 755 O O . GLU A 1 99 ? -14.82 -11.797 -7.938 1 86 99 GLU A O 1
ATOM 760 N N . GLU A 1 100 ? -14.086 -13.781 -8.641 1 81 100 GLU A N 1
ATOM 761 C CA . GLU A 1 100 ? -14.656 -13.648 -9.977 1 81 100 GLU A CA 1
ATOM 762 C C . GLU A 1 100 ? -16.156 -13.383 -9.914 1 81 100 GLU A C 1
ATOM 764 O O . GLU A 1 100 ? -16.688 -12.586 -10.695 1 81 100 GLU A O 1
ATOM 769 N N . GLU A 1 101 ? -16.75 -13.938 -8.969 1 77.44 101 GLU A N 1
ATOM 770 C CA . GLU A 1 101 ? -18.203 -13.93 -9 1 77.44 101 GLU A CA 1
ATOM 771 C C . GLU A 1 101 ? -18.766 -12.844 -8.094 1 77.44 101 GLU A C 1
ATOM 773 O O . GLU A 1 101 ? -19.984 -12.688 -7.984 1 77.44 101 GLU A O 1
ATOM 778 N N . GLY A 1 102 ? -18.031 -12.234 -7.352 1 81.62 102 GLY A N 1
ATOM 779 C CA . GLY A 1 102 ? -18.594 -11.195 -6.508 1 81.62 102 GLY A CA 1
ATOM 780 C C . GLY A 1 102 ? -17.688 -10.805 -5.355 1 81.62 102 GLY A C 1
ATOM 781 O O . GLY A 1 102 ? -16.484 -11.094 -5.375 1 81.62 102 GLY A O 1
ATOM 782 N N . MET A 1 103 ? -18.234 -9.906 -4.445 1 85.38 103 MET A N 1
ATOM 783 C CA . MET A 1 103 ? -17.516 -9.367 -3.291 1 85.38 103 MET A CA 1
ATOM 784 C C . MET A 1 103 ? -18.25 -9.695 -1.995 1 85.38 103 MET A C 1
ATOM 786 O O . MET A 1 103 ? -19.484 -9.68 -1.952 1 85.38 103 MET A O 1
ATOM 790 N N . MET A 1 104 ? -17.578 -10.062 -0.945 1 91 104 MET A N 1
ATOM 791 C CA . MET A 1 104 ? -18.078 -10.281 0.406 1 91 104 MET A CA 1
ATOM 792 C C . MET A 1 104 ? -17.375 -9.375 1.409 1 91 104 MET A C 1
ATOM 794 O O . MET A 1 104 ? -16.156 -9.234 1.363 1 91 104 MET A O 1
ATOM 798 N N . VAL A 1 105 ? -18.109 -8.656 2.236 1 89.75 105 VAL A N 1
ATOM 799 C CA . VAL A 1 105 ? -17.562 -7.824 3.303 1 89.75 105 VAL A CA 1
ATOM 800 C C . VAL A 1 105 ? -17.969 -8.391 4.66 1 89.75 105 VAL A C 1
ATOM 802 O O . VAL A 1 105 ? -19.156 -8.656 4.898 1 89.75 105 VAL A O 1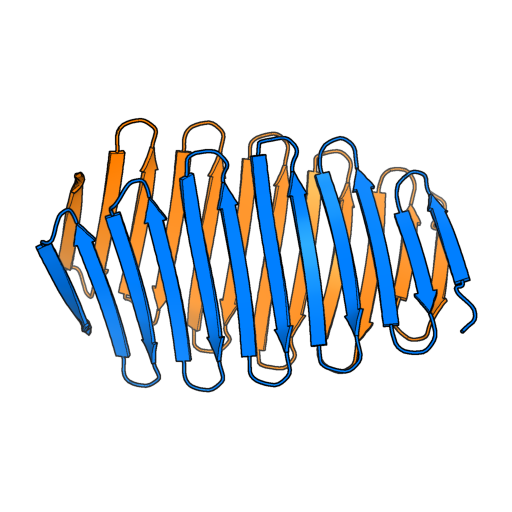
ATOM 805 N N . MET A 1 106 ? -17.094 -8.664 5.559 1 91.81 106 MET A N 1
ATOM 806 C CA . MET A 1 106 ? -17.328 -9.148 6.914 1 91.81 106 MET A CA 1
ATOM 807 C C . MET A 1 106 ? -16.75 -8.195 7.945 1 91.81 106 MET A C 1
ATOM 809 O O . MET A 1 106 ? -15.586 -7.801 7.84 1 91.81 106 MET A O 1
ATOM 813 N N . VAL A 1 107 ? -17.5 -7.746 8.789 1 89.06 107 VAL A N 1
ATOM 814 C CA . VAL A 1 107 ? -17.047 -6.93 9.914 1 89.06 107 VAL A CA 1
ATOM 815 C C . VAL A 1 107 ? -17.234 -7.699 11.219 1 89.06 107 VAL A C 1
ATOM 817 O O . VAL A 1 107 ? -18.328 -8.188 11.508 1 89.06 107 VAL A O 1
ATOM 820 N N . VAL A 1 108 ? -16.297 -7.992 11.984 1 88.31 108 VAL A N 1
ATOM 821 C CA . VAL A 1 108 ? -16.359 -8.68 13.273 1 88.31 108 VAL A CA 1
ATOM 822 C C . VAL A 1 108 ? -15.945 -7.727 14.391 1 88.31 108 VAL A C 1
ATOM 824 O O . VAL A 1 108 ? -14.867 -7.129 14.328 1 88.31 108 VAL A O 1
ATOM 827 N N . GLU A 1 109 ? -16.906 -7.492 15.297 1 82.94 109 GLU A N 1
ATOM 828 C CA . GLU A 1 109 ? -16.641 -6.68 16.469 1 82.94 109 GLU A CA 1
ATOM 829 C C . GLU A 1 109 ? -17.234 -7.309 17.734 1 82.94 109 GLU A C 1
ATOM 831 O O . GLU A 1 109 ? -18.453 -7.527 17.797 1 82.94 109 GLU A O 1
ATOM 836 N N . GLU A 1 110 ? -16.266 -7.395 18.734 1 81.31 110 GLU A N 1
ATOM 837 C CA . GLU A 1 110 ? -16.719 -7.898 20.016 1 81.31 110 GLU A CA 1
ATOM 838 C C . GLU A 1 110 ? -17.672 -9.078 19.859 1 81.31 110 GLU A C 1
ATOM 840 O O . GLU A 1 110 ? -18.734 -9.117 20.469 1 81.31 110 GLU A O 1
ATOM 845 N N . GLY A 1 111 ? -17.438 -9.945 18.812 1 75.69 111 GLY A N 1
ATOM 846 C CA . GLY A 1 111 ? -18.203 -11.172 18.656 1 75.69 111 GLY A CA 1
ATOM 847 C C . GLY A 1 111 ? -19.312 -11.047 17.641 1 75.69 111 GLY A C 1
ATOM 848 O O . GLY A 1 111 ? -19.891 -12.047 17.203 1 75.69 111 GLY A O 1
ATOM 849 N N . VAL A 1 112 ? -19.766 -9.875 17.297 1 76.69 112 VAL A N 1
ATOM 850 C CA . VAL A 1 112 ? -20.812 -9.68 16.297 1 76.69 112 VAL A CA 1
ATOM 851 C C . VAL A 1 112 ? -20.188 -9.703 14.906 1 76.69 112 VAL A C 1
ATOM 853 O O . VAL A 1 112 ? -19.141 -9.078 14.672 1 76.69 112 VAL A O 1
ATOM 856 N N . MET A 1 113 ? -20.922 -10.422 13.961 1 87.44 113 MET A N 1
ATOM 857 C CA . MET A 1 113 ? -20.438 -10.539 12.586 1 87.44 113 MET A CA 1
ATOM 858 C C . MET A 1 113 ? -21.5 -10.062 11.602 1 87.44 113 MET A C 1
ATOM 860 O O . MET A 1 113 ? -22.641 -10.531 11.625 1 87.44 113 MET A O 1
ATOM 864 N N . VAL A 1 114 ? -21.219 -8.977 10.844 1 83 114 VAL A N 1
ATOM 865 C CA . VAL A 1 114 ? -22.078 -8.508 9.758 1 83 114 VAL A CA 1
ATOM 866 C C . VAL A 1 114 ? -21.453 -8.906 8.414 1 83 114 VAL A C 1
ATOM 868 O O . VAL A 1 114 ? -20.281 -8.672 8.172 1 83 114 VAL A O 1
ATOM 871 N N . VAL A 1 115 ? -22.172 -9.57 7.531 1 85.56 115 VAL A N 1
ATOM 872 C CA . VAL A 1 115 ? -21.703 -10.031 6.23 1 85.56 115 VAL A CA 1
ATOM 873 C C . VAL A 1 115 ? -22.547 -9.414 5.125 1 85.56 115 VAL A C 1
ATOM 875 O O . VAL A 1 115 ? -23.781 -9.445 5.195 1 85.56 115 VAL A O 1
ATOM 878 N N . VAL A 1 116 ? -21.984 -8.766 4.27 1 82 116 VAL A N 1
ATOM 879 C CA . VAL A 1 116 ? -22.641 -8.273 3.064 1 82 116 VAL A CA 1
ATOM 880 C C . VAL A 1 116 ? -22.078 -8.992 1.839 1 82 116 VAL A C 1
ATOM 882 O O . VAL A 1 116 ? -20.875 -9.047 1.65 1 82 116 VAL A O 1
ATOM 885 N N . ARG A 1 117 ? -22.969 -9.609 1.015 1 81 117 ARG A N 1
ATOM 886 C CA . ARG A 1 117 ? -22.578 -10.312 -0.202 1 81 117 ARG A CA 1
ATOM 887 C C . ARG A 1 117 ? -23.203 -9.672 -1.434 1 81 117 ARG A C 1
ATOM 889 O O . ARG A 1 117 ? -24.359 -9.242 -1.396 1 81 117 ARG A O 1
ATOM 896 N N . GLU A 1 118 ? -22.422 -9.406 -2.451 1 73.69 118 GLU A N 1
ATOM 897 C CA . GLU A 1 118 ? -22.938 -8.984 -3.754 1 73.69 118 GLU A CA 1
ATOM 898 C C . GLU A 1 118 ? -22.344 -9.828 -4.879 1 73.69 118 GLU A C 1
ATOM 900 O O . GLU A 1 118 ? -21.188 -10.234 -4.812 1 73.69 118 GLU A O 1
ATOM 905 N N . MET B 1 1 ? 21.453 20.266 -15.516 1 56.59 1 MET B N 1
ATOM 906 C CA . MET B 1 1 ? 21.859 19.469 -14.352 1 56.59 1 MET B CA 1
ATOM 907 C C . MET B 1 1 ? 22.516 18.172 -14.781 1 56.59 1 MET B C 1
ATOM 909 O O . MET B 1 1 ? 22.141 17.578 -15.797 1 56.59 1 MET B O 1
ATOM 913 N N . MET B 1 2 ? 23.516 17.75 -14.227 1 71.38 2 MET B N 1
ATOM 914 C CA . MET B 1 2 ? 24.219 16.547 -14.633 1 71.38 2 MET B CA 1
ATOM 915 C C . MET B 1 2 ? 23.562 15.305 -14.062 1 71.38 2 MET B C 1
ATOM 917 O O . MET B 1 2 ? 23.109 15.305 -12.914 1 71.38 2 MET B O 1
ATOM 921 N N . VAL B 1 3 ? 23.078 14.336 -14.977 1 73.62 3 VAL B N 1
ATOM 922 C CA . VAL B 1 3 ? 22.469 13.07 -14.602 1 73.62 3 VAL B CA 1
ATOM 923 C C . VAL B 1 3 ? 23.531 11.977 -14.539 1 73.62 3 VAL B C 1
ATOM 925 O O . VAL B 1 3 ? 24.297 11.797 -15.492 1 73.62 3 VAL B O 1
ATOM 928 N N . MET B 1 4 ? 23.75 11.32 -13.305 1 82.69 4 MET B N 1
ATOM 929 C CA . MET B 1 4 ? 24.609 10.148 -13.164 1 82.69 4 MET B CA 1
ATOM 930 C C . MET B 1 4 ? 23.781 8.867 -13.195 1 82.69 4 MET B C 1
ATOM 932 O O . MET B 1 4 ? 22.781 8.75 -12.5 1 82.69 4 MET B O 1
ATOM 936 N N . VAL B 1 5 ? 23.984 7.969 -14.047 1 81.5 5 VAL B N 1
ATOM 937 C CA . VAL B 1 5 ? 23.359 6.66 -14.148 1 81.5 5 VAL B CA 1
ATOM 938 C C . VAL B 1 5 ? 24.344 5.57 -13.758 1 81.5 5 VAL B C 1
ATOM 940 O O . VAL B 1 5 ? 25.469 5.52 -14.289 1 81.5 5 VAL B O 1
ATOM 943 N N . VAL B 1 6 ? 24.078 4.906 -12.688 1 81.94 6 VAL B N 1
ATOM 944 C CA . VAL B 1 6 ? 24.906 3.777 -12.266 1 81.94 6 VAL B CA 1
ATOM 945 C C . VAL B 1 6 ? 24.156 2.471 -12.523 1 81.94 6 VAL B C 1
ATOM 947 O O . VAL B 1 6 ? 23.031 2.291 -12.047 1 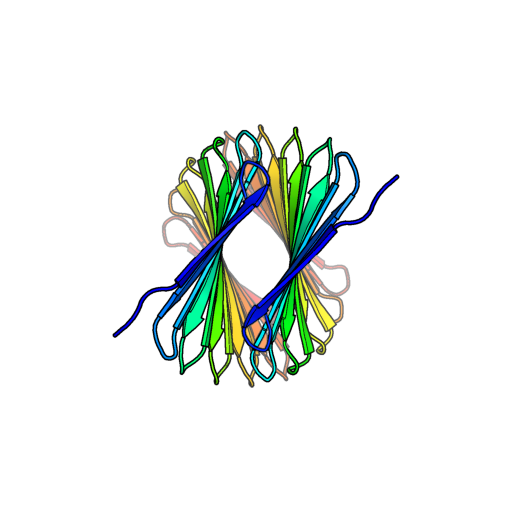81.94 6 VAL B O 1
ATOM 950 N N . MET B 1 7 ? 24.641 1.574 -13.328 1 84.81 7 MET B N 1
ATOM 951 C CA . MET B 1 7 ? 24.125 0.227 -13.57 1 84.81 7 MET B CA 1
ATOM 952 C C . MET B 1 7 ? 24.938 -0.806 -12.789 1 84.81 7 MET B C 1
ATOM 954 O O . MET B 1 7 ? 26.172 -0.834 -12.875 1 84.81 7 MET B O 1
ATOM 958 N N . VAL B 1 8 ? 24.438 -1.422 -11.922 1 76.5 8 VAL B N 1
ATOM 959 C CA . VAL B 1 8 ? 25.188 -2.334 -11.062 1 76.5 8 VAL B CA 1
ATOM 960 C C . VAL B 1 8 ? 25.078 -3.758 -11.602 1 76.5 8 VAL B C 1
ATOM 962 O O . VAL B 1 8 ? 26.109 -4.414 -11.836 1 76.5 8 VAL B O 1
ATOM 965 N N . GLU B 1 9 ? 24.062 -4.551 -11.508 1 77.19 9 GLU B N 1
ATOM 966 C CA . GLU B 1 9 ? 23.781 -5.871 -12.07 1 77.19 9 GLU B CA 1
ATOM 967 C C . GLU B 1 9 ? 22.578 -5.816 -13.023 1 77.19 9 GLU B C 1
ATOM 969 O O . GLU B 1 9 ? 21.859 -4.816 -13.07 1 77.19 9 GLU B O 1
ATOM 974 N N . GLU B 1 10 ? 22.516 -6.969 -13.789 1 75.12 10 GLU B N 1
ATOM 975 C CA . GLU B 1 10 ? 21.422 -7.066 -14.742 1 75.12 10 GLU B CA 1
ATOM 976 C C . GLU B 1 10 ? 20.078 -6.848 -14.055 1 75.12 10 GLU B C 1
ATOM 978 O O . GLU B 1 10 ? 19.609 -7.707 -13.312 1 75.12 10 GLU B O 1
ATOM 983 N N . GLY B 1 11 ? 19.547 -5.594 -14.094 1 84.62 11 GLY B N 1
ATOM 984 C CA . GLY B 1 11 ? 18.188 -5.34 -13.625 1 84.62 11 GLY B CA 1
ATOM 985 C C . GLY B 1 11 ? 18.109 -4.207 -12.625 1 84.62 11 GLY B C 1
ATOM 986 O O . GLY B 1 11 ? 17.016 -3.891 -12.125 1 84.62 11 GLY B O 1
ATOM 987 N N . VAL B 1 12 ? 19.266 -3.604 -12.023 1 88.81 12 VAL B N 1
ATOM 988 C CA . VAL B 1 12 ? 19.219 -2.473 -11.109 1 88.81 12 VAL B CA 1
ATOM 989 C C . VAL B 1 12 ? 19.844 -1.244 -11.766 1 88.81 12 VAL B C 1
ATOM 991 O O . VAL B 1 12 ? 20.969 -1.306 -12.266 1 88.81 12 VAL B O 1
ATOM 994 N N . MET B 1 13 ? 19.297 -0.155 -11.844 1 92.25 13 MET B N 1
ATOM 995 C CA . MET B 1 13 ? 19.75 1.125 -12.383 1 92.25 13 MET B CA 1
ATOM 996 C C . MET B 1 13 ? 19.5 2.254 -11.391 1 92.25 13 MET B C 1
ATOM 998 O O . MET B 1 13 ? 18.406 2.352 -10.82 1 92.25 13 MET B O 1
ATOM 1002 N N . VAL B 1 14 ? 20.391 3.07 -11.062 1 90.38 14 VAL B N 1
ATOM 1003 C CA . VAL B 1 14 ? 20.266 4.242 -10.203 1 90.38 14 VAL B CA 1
ATOM 1004 C C . VAL B 1 14 ? 20.547 5.508 -11.016 1 90.38 14 VAL B C 1
ATOM 1006 O O . VAL B 1 14 ? 21.562 5.598 -11.703 1 90.38 14 VAL B O 1
ATOM 1009 N N . MET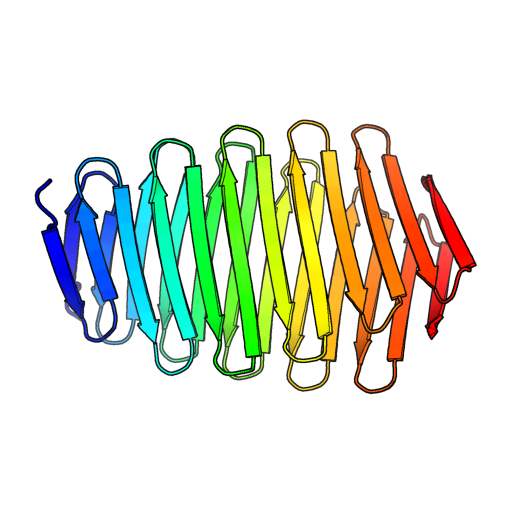 B 1 15 ? 19.781 6.41 -11.164 1 89.69 15 MET B N 1
ATOM 1010 C CA . MET B 1 15 ? 19.938 7.699 -11.828 1 89.69 15 MET B CA 1
ATOM 1011 C C . MET B 1 15 ? 19.891 8.844 -10.82 1 89.69 15 MET B C 1
ATOM 1013 O O . MET B 1 15 ? 18.969 8.906 -10 1 89.69 15 MET B O 1
ATOM 1017 N N . VAL B 1 16 ? 20.766 9.734 -10.727 1 88.06 16 VAL B N 1
ATOM 1018 C CA . VAL B 1 16 ? 20.844 10.867 -9.805 1 88.06 16 VAL B CA 1
ATOM 1019 C C . VAL B 1 16 ? 20.906 12.172 -10.594 1 88.06 16 VAL B C 1
ATOM 1021 O O . VAL B 1 16 ? 21.719 12.305 -11.523 1 88.06 16 VAL B O 1
ATOM 1024 N N . LYS B 1 17 ? 20.062 13.039 -10.398 1 87.44 17 LYS B N 1
ATOM 1025 C CA . LYS B 1 17 ? 20.062 14.367 -10.992 1 87.44 17 LYS B CA 1
ATOM 1026 C C . LYS B 1 17 ? 19.781 15.438 -9.945 1 87.44 17 LYS B C 1
ATOM 1028 O O . LYS B 1 17 ? 18.641 15.578 -9.492 1 87.44 17 LYS B O 1
ATOM 1033 N N . GLU B 1 18 ? 20.875 16.203 -9.508 1 83.38 18 GLU B N 1
ATOM 1034 C CA . GLU B 1 18 ? 20.75 17.266 -8.516 1 83.38 18 GLU B CA 1
ATOM 1035 C C . GLU B 1 18 ? 20.141 16.734 -7.223 1 83.38 18 GLU B C 1
ATOM 1037 O O . GLU B 1 18 ? 20.703 15.859 -6.574 1 83.38 18 GLU B O 1
ATOM 1042 N N . GLU B 1 19 ? 18.797 17.109 -7.008 1 78.69 19 GLU B N 1
ATOM 1043 C CA . GLU B 1 19 ? 18.203 16.75 -5.727 1 78.69 19 GLU B CA 1
ATOM 1044 C C . GLU B 1 19 ? 17.188 15.609 -5.883 1 78.69 19 GLU B C 1
ATOM 1046 O O . GLU B 1 19 ? 16.469 15.289 -4.945 1 78.69 19 GLU B O 1
ATOM 1051 N N . GLU B 1 20 ? 17.125 14.992 -6.945 1 83.81 20 GLU B N 1
ATOM 1052 C CA . GLU B 1 20 ? 16.234 13.875 -7.238 1 83.81 20 GLU B CA 1
ATOM 1053 C C . GLU B 1 20 ? 17.016 12.602 -7.527 1 83.81 20 GLU B C 1
ATOM 1055 O O . GLU B 1 20 ? 18.109 12.648 -8.078 1 83.81 20 GLU B O 1
ATOM 1060 N N . MET B 1 21 ? 16.547 11.523 -7.18 1 88.69 21 MET B N 1
ATOM 1061 C CA . MET B 1 21 ? 17.141 10.219 -7.465 1 88.69 21 MET B CA 1
ATOM 1062 C C . MET B 1 21 ? 16.078 9.219 -7.875 1 88.69 21 MET B C 1
ATOM 1064 O O . MET B 1 21 ? 14.961 9.242 -7.348 1 88.69 21 MET B O 1
ATOM 1068 N N . MET B 1 22 ? 16.422 8.359 -8.773 1 93.44 22 MET B N 1
ATOM 1069 C CA . MET B 1 22 ? 15.547 7.266 -9.195 1 93.44 22 MET B CA 1
ATOM 1070 C C . MET B 1 22 ? 16.297 5.941 -9.195 1 93.44 22 MET B C 1
ATOM 1072 O O . MET B 1 22 ? 17.422 5.855 -9.711 1 93.44 22 MET B O 1
ATOM 1076 N N . VAL B 1 23 ? 15.836 5.008 -8.492 1 92.69 23 VAL B N 1
ATOM 1077 C CA . VAL B 1 23 ? 16.391 3.658 -8.492 1 92.69 23 VAL B CA 1
ATOM 1078 C C . VAL B 1 23 ? 15.406 2.697 -9.164 1 92.69 23 VAL B C 1
ATOM 1080 O O . VAL B 1 23 ? 14.227 2.672 -8.82 1 92.69 23 VAL B O 1
ATOM 1083 N N . MET B 1 24 ? 15.797 1.892 -10.133 1 94.56 24 MET B N 1
ATOM 1084 C CA . MET B 1 24 ? 14.992 0.896 -10.828 1 94.56 24 MET B CA 1
ATOM 1085 C C . MET B 1 24 ? 15.57 -0.502 -10.648 1 94.56 24 MET B C 1
ATOM 1087 O O . MET B 1 24 ? 16.781 -0.706 -10.828 1 94.56 24 MET B O 1
ATOM 1091 N N . VAL B 1 25 ? 14.742 -1.36 -10.109 1 92.06 25 VAL B N 1
ATOM 1092 C CA . VAL B 1 25 ? 15.109 -2.768 -9.984 1 92.06 25 VAL B CA 1
ATOM 1093 C C . VAL B 1 25 ? 14.172 -3.623 -10.836 1 92.06 25 VAL B C 1
ATOM 1095 O O . VAL B 1 25 ? 12.953 -3.545 -10.703 1 92.06 25 VAL B O 1
ATOM 1098 N N . VAL B 1 26 ? 14.625 -4.406 -11.742 1 91.5 26 VAL B N 1
ATOM 1099 C CA . VAL B 1 26 ? 13.836 -5.266 -12.617 1 91.5 26 VAL B CA 1
ATOM 1100 C C . VAL B 1 26 ? 14.211 -6.727 -12.375 1 91.5 26 VAL B C 1
ATOM 1102 O O . VAL B 1 26 ? 15.391 -7.086 -12.391 1 91.5 26 VAL B O 1
ATOM 1105 N N . GLU B 1 27 ? 13.344 -7.512 -12.055 1 88.69 27 GLU B N 1
ATOM 1106 C CA . GLU B 1 27 ? 13.484 -8.961 -11.906 1 88.69 27 GLU B CA 1
ATOM 1107 C C . GLU B 1 27 ? 12.359 -9.695 -12.625 1 88.69 27 GLU B C 1
ATOM 1109 O O . GLU B 1 27 ? 11.219 -9.711 -12.156 1 88.69 27 GLU B O 1
ATOM 1114 N N . GLU B 1 28 ? 12.656 -10.281 -13.805 1 88.88 28 GLU B N 1
ATOM 1115 C CA . GLU B 1 28 ? 11.727 -11.078 -14.602 1 88.88 28 GLU B CA 1
ATOM 1116 C C . GLU B 1 28 ? 10.414 -10.328 -14.836 1 88.88 28 GLU B C 1
ATOM 1118 O O . GLU B 1 28 ? 10.367 -9.383 -15.625 1 88.88 28 GLU B O 1
ATOM 1123 N N . ARG B 1 29 ? 9.43 -10.641 -14.047 1 88.75 29 ARG B N 1
ATOM 1124 C CA . ARG B 1 29 ? 8.102 -10.094 -14.328 1 88.75 29 ARG B CA 1
ATOM 1125 C C . ARG B 1 29 ? 7.766 -8.945 -13.383 1 88.75 29 ARG B C 1
ATOM 1127 O O . ARG B 1 29 ? 6.648 -8.422 -13.406 1 88.75 29 ARG B O 1
ATOM 1134 N N . VAL B 1 30 ? 8.523 -8.477 -12.453 1 92.19 30 VAL B N 1
ATOM 1135 C CA . VAL B 1 30 ? 8.266 -7.426 -11.477 1 92.19 30 VAL B CA 1
ATOM 1136 C C . VAL B 1 30 ? 9.227 -6.258 -11.711 1 92.19 30 VAL B C 1
ATOM 1138 O O . VAL B 1 30 ? 10.414 -6.461 -11.953 1 92.19 30 VAL B O 1
ATOM 1141 N N . MET B 1 31 ? 8.883 -5.086 -11.766 1 95.31 31 MET B N 1
ATOM 1142 C CA . MET B 1 31 ? 9.672 -3.859 -11.805 1 95.31 31 MET B CA 1
ATOM 1143 C C . MET B 1 31 ? 9.383 -2.982 -10.594 1 95.31 31 MET B C 1
ATOM 1145 O O . MET B 1 31 ? 8.219 -2.73 -10.266 1 95.31 31 MET B O 1
ATOM 1149 N N . VAL B 1 32 ? 10.391 -2.58 -9.844 1 94.44 32 VAL B N 1
ATOM 1150 C CA . VAL B 1 32 ? 10.266 -1.658 -8.719 1 94.44 32 VAL B CA 1
ATOM 1151 C C . VAL B 1 32 ? 10.969 -0.344 -9.047 1 94.44 32 VAL B C 1
ATOM 1153 O O . VAL B 1 32 ? 12.109 -0.344 -9.508 1 94.44 32 VAL B O 1
ATOM 1156 N N . VAL B 1 33 ? 10.352 0.716 -8.953 1 96.06 33 VAL B N 1
ATOM 1157 C CA . VAL B 1 33 ? 10.93 2.041 -9.141 1 96.06 33 VAL B CA 1
ATOM 1158 C C . VAL B 1 33 ? 10.828 2.842 -7.848 1 96.06 33 VAL B C 1
ATOM 1160 O O . VAL B 1 33 ? 9.742 2.949 -7.262 1 96.06 33 VAL B O 1
ATOM 1163 N N . VAL B 1 34 ? 11.867 3.371 -7.285 1 94.06 34 VAL B N 1
ATOM 1164 C CA . VAL B 1 34 ? 11.914 4.277 -6.145 1 94.06 34 VAL B CA 1
ATOM 1165 C C . VAL B 1 34 ? 12.344 5.668 -6.602 1 94.06 34 VAL B C 1
ATOM 1167 O O . VAL B 1 34 ? 13.422 5.828 -7.188 1 94.06 34 VAL B O 1
ATOM 1170 N N . LYS B 1 35 ? 11.586 6.582 -6.395 1 95.06 35 LYS B N 1
ATOM 1171 C CA . LYS B 1 35 ? 11.898 7.973 -6.711 1 95.06 35 LYS B CA 1
ATOM 1172 C C . LYS B 1 35 ? 12.016 8.812 -5.441 1 95.06 35 LYS B C 1
ATOM 1174 O O . LYS B 1 35 ? 11.125 8.781 -4.586 1 95.06 35 LYS B O 1
ATOM 1179 N N . VAL B 1 36 ? 13.023 9.555 -5.312 1 91.44 36 VAL B N 1
ATOM 1180 C CA . VAL B 1 36 ? 13.258 10.453 -4.188 1 91.44 36 VAL B CA 1
ATOM 1181 C C . VAL B 1 36 ? 13.297 11.898 -4.684 1 91.44 36 VAL B C 1
ATOM 1183 O O . VAL B 1 36 ? 14.039 12.227 -5.613 1 91.44 36 VAL B O 1
ATOM 1186 N N . GLU B 1 37 ? 12.445 12.656 -4.203 1 88.62 37 GLU B N 1
ATOM 1187 C CA . GLU B 1 37 ? 12.414 14.086 -4.504 1 88.62 37 GLU B CA 1
ATOM 1188 C C . GLU B 1 37 ? 12.477 14.922 -3.23 1 88.62 37 GLU B C 1
ATOM 1190 O O . GLU B 1 37 ? 12.477 14.383 -2.125 1 88.62 37 GLU B O 1
ATOM 1195 N N . GLU B 1 38 ? 12.562 16.141 -3.336 1 83.12 38 GLU B N 1
ATOM 1196 C CA . GLU B 1 38 ? 12.711 17.047 -2.211 1 83.12 38 GLU B CA 1
ATOM 1197 C C . GLU B 1 38 ? 11.594 16.859 -1.188 1 83.12 38 GLU B C 1
ATOM 1199 O O . GLU B 1 38 ? 11.836 16.875 0.02 1 83.12 38 GLU B O 1
ATOM 1204 N N . GLU B 1 39 ? 10.414 16.672 -1.607 1 82.56 39 GLU B N 1
ATOM 1205 C CA . GLU B 1 39 ? 9.266 16.734 -0.707 1 82.56 39 GLU B CA 1
ATOM 1206 C C . GLU B 1 39 ? 8.773 15.336 -0.337 1 82.56 39 GLU B C 1
ATOM 1208 O O . GLU B 1 39 ? 7.703 15.188 0.256 1 82.56 39 GLU B O 1
ATOM 1213 N N . GLY B 1 40 ? 9.375 14.32 -0.652 1 87.94 40 GLY B N 1
ATOM 1214 C CA . GLY B 1 40 ? 8.875 13 -0.312 1 87.94 40 GLY B CA 1
ATOM 1215 C C . GLY B 1 40 ? 9.492 11.898 -1.144 1 87.94 40 GLY B C 1
ATOM 1216 O O . GLY B 1 40 ? 10.523 12.102 -1.782 1 87.94 40 GLY B O 1
ATOM 1217 N N . MET B 1 41 ? 9.039 10.734 -1.129 1 89.56 41 MET B N 1
ATOM 1218 C CA . MET B 1 41 ? 9.492 9.523 -1.81 1 89.56 41 MET B CA 1
ATOM 1219 C C . MET B 1 41 ? 8.305 8.758 -2.398 1 89.56 41 MET B C 1
ATOM 1221 O O . MET B 1 41 ? 7.227 8.734 -1.808 1 89.56 41 MET B O 1
ATOM 1225 N N . MET B 1 42 ? 8.438 8.203 -3.549 1 95.31 42 MET B N 1
ATOM 1226 C CA . MET B 1 42 ? 7.445 7.355 -4.203 1 95.31 42 MET B CA 1
ATOM 1227 C C . MET B 1 42 ? 8.039 6 -4.57 1 95.31 42 MET B C 1
ATOM 1229 O O . MET B 1 42 ? 9.141 5.934 -5.125 1 95.31 42 MET B O 1
ATOM 1233 N N . VAL B 1 43 ? 7.449 4.922 -4.148 1 94.81 43 VAL B N 1
ATOM 1234 C CA . VAL B 1 43 ? 7.836 3.572 -4.543 1 94.81 43 VAL B CA 1
ATOM 1235 C C . VAL B 1 43 ? 6.75 2.961 -5.426 1 94.81 43 VAL B C 1
ATOM 1237 O O . VAL B 1 43 ? 5.57 2.955 -5.055 1 94.81 43 VAL B O 1
ATOM 1240 N N . MET B 1 44 ? 7.074 2.434 -6.598 1 95.81 44 MET B N 1
ATOM 1241 C CA . MET B 1 44 ? 6.156 1.769 -7.52 1 95.81 44 MET B CA 1
ATOM 1242 C C . MET B 1 44 ? 6.602 0.335 -7.785 1 95.81 44 MET B C 1
ATOM 1244 O O . MET B 1 44 ? 7.766 0.089 -8.102 1 95.81 44 MET B O 1
ATOM 1248 N N . VAL B 1 45 ? 5.727 -0.577 -7.504 1 94.38 45 VAL B N 1
ATOM 1249 C CA . VAL B 1 45 ? 5.949 -1.98 -7.836 1 94.38 45 VAL B CA 1
ATOM 1250 C C . VAL B 1 45 ? 4.988 -2.408 -8.945 1 94.38 45 VAL B C 1
ATOM 1252 O O . VAL B 1 45 ? 3.768 -2.352 -8.773 1 94.38 45 VAL B O 1
ATOM 1255 N N . MET B 1 46 ? 5.453 -2.809 -10.109 1 94.06 46 MET B N 1
ATOM 1256 C CA . MET B 1 46 ? 4.668 -3.287 -11.242 1 94.06 46 MET B CA 1
ATOM 1257 C C . MET B 1 46 ? 4.926 -4.77 -11.492 1 94.06 46 MET B C 1
ATOM 1259 O O . MET B 1 46 ? 6.074 -5.188 -11.641 1 94.06 46 MET B O 1
ATOM 1263 N N . VAL B 1 47 ? 3.818 -5.473 -11.453 1 90.56 47 VAL B N 1
ATOM 1264 C CA . VAL B 1 47 ? 3.9 -6.91 -11.68 1 90.56 47 VAL B CA 1
ATOM 1265 C C . VAL B 1 47 ? 3.209 -7.266 -12.992 1 90.56 47 VAL B C 1
ATOM 1267 O O . VAL B 1 47 ? 2.158 -6.707 -13.32 1 90.56 47 VAL B O 1
ATOM 1270 N N . GLU B 1 48 ? 3.74 -8.055 -13.805 1 86.88 48 GLU B N 1
ATOM 1271 C CA . GLU B 1 48 ? 3.211 -8.453 -15.102 1 86.88 48 GLU B CA 1
ATOM 1272 C C . GLU B 1 48 ? 1.799 -9.023 -14.977 1 86.88 48 GLU B C 1
ATOM 1274 O O . GLU B 1 48 ? 0.995 -8.922 -15.906 1 86.88 48 GLU B O 1
ATOM 1279 N N . GLU B 1 49 ? 1.348 -9.516 -13.828 1 78.19 49 GLU B N 1
ATOM 1280 C CA . GLU B 1 49 ? 0.022 -10.102 -13.648 1 78.19 49 GLU B CA 1
ATOM 1281 C C . GLU B 1 49 ? -1.037 -9.016 -13.469 1 78.19 49 GLU B C 1
ATOM 1283 O O . GLU B 1 49 ? -2.156 -9.297 -13.031 1 78.19 49 GLU B O 1
ATOM 1288 N N . GLY B 1 50 ? -0.719 -7.812 -13.945 1 87.12 50 GLY B N 1
ATOM 1289 C CA . GLY B 1 50 ? -1.691 -6.73 -13.961 1 87.12 50 GLY B CA 1
ATOM 1290 C C . GLY B 1 50 ? -1.869 -6.066 -12.609 1 87.12 50 GLY B C 1
ATOM 1291 O O . GLY B 1 50 ? -2.938 -5.531 -12.305 1 87.12 50 GLY B O 1
ATOM 1292 N N . VAL B 1 51 ? -1.009 -6.16 -11.641 1 89.56 51 VAL B N 1
ATOM 1293 C CA . VAL B 1 51 ? -1.09 -5.539 -10.32 1 89.56 51 VAL B CA 1
ATOM 1294 C C . VAL B 1 51 ? -0.07 -4.406 -10.219 1 89.56 51 VAL B C 1
ATOM 1296 O O . VAL B 1 51 ? 1.075 -4.555 -10.656 1 89.56 51 VAL B O 1
ATOM 1299 N N . MET B 1 52 ? -0.459 -3.273 -9.812 1 93.88 52 MET B N 1
ATOM 1300 C CA . MET B 1 52 ? 0.418 -2.141 -9.531 1 93.88 52 MET B CA 1
ATOM 1301 C C . MET B 1 52 ? 0.243 -1.66 -8.094 1 93.88 52 MET B C 1
ATOM 1303 O O . MET B 1 52 ? -0.883 -1.509 -7.617 1 93.88 52 MET B O 1
ATOM 1307 N N . VAL B 1 53 ? 1.292 -1.523 -7.309 1 94.06 53 VAL B N 1
ATOM 1308 C CA . VAL B 1 53 ? 1.292 -0.958 -5.961 1 94.06 53 VAL B CA 1
ATOM 1309 C C . VAL B 1 53 ? 2.084 0.348 -5.949 1 94.06 53 VAL B C 1
ATOM 1311 O O . VAL B 1 53 ? 3.203 0.407 -6.461 1 94.06 53 VAL B O 1
ATOM 1314 N N . MET B 1 54 ? 1.584 1.417 -5.543 1 95.5 54 MET B N 1
ATOM 1315 C CA . MET B 1 54 ? 2.254 2.701 -5.363 1 95.5 54 MET B CA 1
ATOM 1316 C C . MET B 1 54 ? 2.252 3.117 -3.896 1 95.5 54 MET B C 1
ATOM 1318 O O . MET B 1 54 ? 1.209 3.092 -3.24 1 95.5 54 MET B O 1
ATOM 1322 N N . VAL B 1 55 ? 3.332 3.342 -3.309 1 93.69 55 VAL B N 1
ATOM 1323 C CA . VAL B 1 55 ? 3.494 3.914 -1.977 1 93.69 55 VAL B CA 1
ATOM 1324 C C . VAL B 1 55 ? 4.051 5.332 -2.088 1 93.69 55 VAL B C 1
ATOM 1326 O O . VAL B 1 55 ? 5.117 5.543 -2.674 1 93.69 55 VAL B O 1
ATOM 1329 N N . LYS B 1 56 ? 3.363 6.23 -1.655 1 96.38 56 LYS B N 1
ATOM 1330 C CA . LYS B 1 56 ? 3.803 7.621 -1.619 1 96.38 56 LYS B CA 1
ATOM 1331 C C . LYS B 1 56 ? 3.971 8.109 -0.182 1 96.38 56 LYS B C 1
ATOM 1333 O O . LYS B 1 56 ? 3.057 7.977 0.635 1 96.38 56 LYS B O 1
ATOM 1338 N N . VAL B 1 57 ? 5.062 8.664 0.125 1 92.75 57 VAL B N 1
ATOM 1339 C CA . VAL B 1 57 ? 5.359 9.211 1.444 1 92.75 57 VAL B CA 1
ATOM 1340 C C . VAL B 1 57 ? 5.664 10.703 1.329 1 92.75 57 VAL B C 1
ATOM 1342 O O . VAL B 1 57 ? 6.551 11.109 0.571 1 92.75 57 VAL B O 1
ATOM 1345 N N . GLU B 1 58 ? 4.949 11.438 1.917 1 90.38 58 GLU B N 1
ATOM 1346 C CA . GLU B 1 58 ? 5.133 12.891 1.975 1 90.38 58 GLU B CA 1
ATOM 1347 C C . GLU B 1 58 ? 5.223 13.375 3.418 1 90.38 58 GLU B C 1
ATOM 1349 O O . GLU B 1 58 ? 5.121 12.578 4.355 1 90.38 58 GLU B O 1
ATOM 1354 N N . GLU B 1 59 ? 5.426 14.578 3.576 1 85.38 59 GLU B N 1
ATOM 1355 C CA . GLU B 1 59 ? 5.594 15.172 4.898 1 85.38 59 GLU B CA 1
ATOM 1356 C C . GLU B 1 59 ? 4.402 14.875 5.797 1 85.38 59 GLU B C 1
ATOM 1358 O O . GLU B 1 59 ? 4.57 14.578 6.984 1 85.38 59 GLU B O 1
ATOM 1363 N N . GLU B 1 60 ? 3.258 14.914 5.262 1 82.62 60 GLU B N 1
ATOM 1364 C CA . GLU B 1 60 ? 2.064 14.898 6.102 1 82.62 60 GLU B CA 1
ATOM 1365 C C . GLU B 1 60 ? 1.482 13.492 6.211 1 82.62 60 GLU B C 1
ATOM 1367 O O . GLU B 1 60 ? 0.472 13.281 6.883 1 82.62 60 GLU B O 1
ATOM 1372 N N . GLY B 1 61 ? 1.911 12.625 5.613 1 88.88 61 GLY B N 1
ATOM 1373 C CA . GLY B 1 61 ? 1.323 11.297 5.672 1 88.88 61 GLY B CA 1
ATOM 1374 C C . GLY B 1 61 ? 1.834 10.367 4.586 1 88.88 61 GLY B C 1
ATOM 1375 O O . GLY B 1 61 ? 2.852 10.648 3.951 1 88.88 61 GLY B O 1
ATOM 1376 N N . MET B 1 62 ? 1.25 9.266 4.418 1 90.25 62 MET B N 1
ATOM 1377 C CA . MET B 1 62 ? 1.589 8.227 3.455 1 90.25 62 MET B CA 1
ATOM 1378 C C . MET B 1 62 ? 0.335 7.684 2.775 1 90.25 62 MET B C 1
ATOM 1380 O O . MET B 1 62 ? -0.737 7.645 3.381 1 90.25 62 MET B O 1
ATOM 1384 N N . MET B 1 63 ? 0.412 7.324 1.53 1 94.5 63 MET B N 1
ATOM 1385 C CA . MET B 1 63 ? -0.659 6.707 0.754 1 94.5 63 MET B CA 1
ATOM 1386 C C . MET B 1 63 ? -0.17 5.438 0.065 1 94.5 63 MET B C 1
ATOM 1388 O O . MET B 1 63 ? 0.923 5.414 -0.503 1 94.5 63 MET B O 1
ATOM 1392 N N . VAL B 1 64 ? -0.84 4.332 0.225 1 94.25 64 VAL B N 1
ATOM 1393 C CA . VAL B 1 64 ? -0.595 3.094 -0.508 1 94.25 64 VAL B CA 1
ATOM 1394 C C . VAL B 1 64 ? -1.767 2.807 -1.443 1 94.25 64 VAL B C 1
ATOM 1396 O O . VAL B 1 64 ? -2.924 2.814 -1.019 1 94.25 64 VAL B O 1
ATOM 1399 N N . MET B 1 65 ? -1.557 2.621 -2.717 1 95.25 65 MET B N 1
ATOM 1400 C CA . MET B 1 65 ? -2.566 2.277 -3.713 1 95.25 65 MET B CA 1
ATOM 1401 C C . MET B 1 65 ? -2.234 0.951 -4.387 1 95.25 65 MET B C 1
ATOM 1403 O O . MET B 1 65 ? -1.104 0.742 -4.832 1 95.25 65 MET B O 1
ATOM 1407 N N . VAL B 1 66 ? -3.119 0.028 -4.332 1 93.25 66 VAL B N 1
ATOM 1408 C CA . VAL B 1 66 ? -3.008 -1.239 -5.047 1 93.25 66 VAL B CA 1
ATOM 1409 C C . VAL B 1 66 ? -4.055 -1.301 -6.156 1 93.25 66 VAL B C 1
ATOM 1411 O O . VAL B 1 66 ? -5.254 -1.17 -5.895 1 93.25 66 VAL B O 1
ATOM 1414 N N . MET B 1 67 ? -3.645 -1.438 -7.41 1 92.75 67 MET B N 1
ATOM 1415 C CA . MET B 1 67 ? -4.523 -1.58 -8.57 1 92.75 67 MET B CA 1
ATOM 1416 C C . MET B 1 67 ? -4.355 -2.951 -9.211 1 92.75 67 MET B C 1
ATOM 1418 O O . MET B 1 67 ? -3.23 -3.373 -9.5 1 92.75 67 MET B O 1
ATOM 1422 N N . VAL B 1 68 ? -5.48 -3.611 -9.344 1 88.88 68 VAL B N 1
ATOM 1423 C CA . VAL B 1 68 ? -5.484 -4.926 -9.977 1 88.88 68 VAL B CA 1
ATOM 1424 C C . VAL B 1 68 ? -6.281 -4.871 -11.273 1 88.88 68 VAL B C 1
ATOM 1426 O O . VAL B 1 68 ? -7.305 -4.191 -11.352 1 88.88 68 VAL B O 1
ATOM 1429 N N . GLU B 1 69 ? -5.801 -5.395 -12.406 1 82.69 69 GLU B N 1
ATOM 1430 C CA . GLU B 1 69 ? -6.402 -5.359 -13.734 1 82.69 69 GLU B CA 1
ATOM 1431 C C . GLU B 1 69 ? -7.871 -5.773 -13.688 1 82.69 69 GLU B C 1
ATOM 1433 O O . GLU B 1 69 ? -8.688 -5.273 -14.469 1 82.69 69 GLU B O 1
ATOM 1438 N N . GLU B 1 70 ? -8.438 -6.477 -12.742 1 75.62 70 GLU B N 1
ATOM 1439 C CA . GLU B 1 70 ? -9.836 -6.895 -12.688 1 75.62 70 GLU B CA 1
ATOM 1440 C C . GLU B 1 70 ? -10.719 -5.801 -12.086 1 75.62 70 GLU B C 1
ATOM 1442 O O . GLU B 1 70 ? -11.844 -6.062 -11.656 1 75.62 70 GLU B O 1
ATOM 1447 N N . GLY B 1 71 ? -10.305 -4.539 -12.133 1 81.75 71 GLY B N 1
ATOM 1448 C CA . GLY B 1 71 ? -11.117 -3.395 -11.75 1 81.75 71 GLY B CA 1
ATOM 1449 C C . GLY B 1 71 ? -11.148 -3.162 -10.25 1 81.75 71 GLY B C 1
ATOM 1450 O O . GLY B 1 71 ? -11.969 -2.391 -9.75 1 81.75 71 GLY B O 1
ATOM 1451 N N . VAL B 1 72 ? -10.352 -3.83 -9.492 1 86 72 VAL B N 1
ATOM 1452 C CA . VAL B 1 72 ? -10.336 -3.652 -8.047 1 86 72 VAL B CA 1
ATOM 1453 C C . VAL B 1 72 ? -9.258 -2.639 -7.66 1 86 72 VAL B C 1
ATOM 1455 O O . VAL B 1 72 ? -8.133 -2.691 -8.172 1 86 72 VAL B O 1
ATOM 1458 N N . MET B 1 73 ? -9.578 -1.688 -6.824 1 93.19 73 MET B N 1
ATOM 1459 C CA . MET B 1 73 ? -8.648 -0.694 -6.297 1 93.19 73 MET B CA 1
ATOM 1460 C C . MET B 1 73 ? -8.719 -0.634 -4.777 1 93.19 73 MET B C 1
ATOM 1462 O O . MET B 1 73 ? -9.805 -0.642 -4.199 1 93.19 73 MET B O 1
ATOM 1466 N N . VAL B 1 74 ? -7.617 -0.721 -4.102 1 92.88 74 VAL B N 1
ATOM 1467 C CA . VAL B 1 74 ? -7.504 -0.524 -2.66 1 92.88 74 VAL B CA 1
ATOM 1468 C C . VAL B 1 74 ? -6.641 0.701 -2.371 1 92.88 74 VAL B C 1
ATOM 1470 O O . VAL B 1 74 ? -5.555 0.85 -2.938 1 92.88 74 VAL B O 1
ATOM 1473 N N . MET B 1 75 ? -7.078 1.619 -1.604 1 94.69 75 MET B N 1
ATOM 1474 C CA . MET B 1 75 ? -6.324 2.795 -1.174 1 94.69 75 MET B CA 1
ATOM 1475 C C . MET B 1 75 ? -6.238 2.857 0.347 1 94.69 75 MET B C 1
ATOM 1477 O O . MET B 1 75 ? -7.246 2.711 1.039 1 94.69 75 MET B O 1
ATOM 1481 N N . VAL B 1 76 ? -5.082 2.924 0.878 1 92.31 76 VAL B N 1
ATOM 1482 C CA . VAL B 1 76 ? -4.828 3.156 2.297 1 92.31 76 VAL B CA 1
ATOM 1483 C C . VAL B 1 76 ? -4.176 4.523 2.488 1 92.31 76 VAL B C 1
ATOM 1485 O O . VAL B 1 76 ? -3.141 4.812 1.883 1 92.31 76 VAL B O 1
ATOM 1488 N N . LYS B 1 77 ? -4.727 5.328 3.176 1 95.5 77 LYS B N 1
ATOM 1489 C CA . LYS B 1 77 ? -4.176 6.633 3.539 1 95.5 77 LYS B CA 1
ATOM 1490 C C . LYS B 1 77 ? -3.9 6.715 5.035 1 95.5 77 LYS B C 1
ATOM 1492 O O . LYS B 1 77 ? -4.777 6.414 5.852 1 95.5 77 LYS B O 1
ATOM 1497 N N . VAL B 1 78 ? -2.729 7.148 5.367 1 90.38 78 VAL B N 1
ATOM 1498 C CA . VAL B 1 78 ? -2.324 7.32 6.758 1 90.38 78 VAL B CA 1
ATOM 1499 C C . VAL B 1 78 ? -1.888 8.766 6.996 1 90.38 78 VAL B C 1
ATOM 1501 O O . VAL B 1 78 ? -1.02 9.281 6.289 1 90.38 78 VAL B O 1
ATOM 1504 N N . GLU B 1 79 ? -2.436 9.336 7.812 1 88.06 79 GLU B N 1
ATOM 1505 C CA . GLU B 1 79 ? -2.109 10.695 8.227 1 88.06 79 GLU B CA 1
ATOM 1506 C C . GLU B 1 79 ? -1.958 10.789 9.742 1 88.06 79 GLU B C 1
ATOM 1508 O O . GLU B 1 79 ? -2.135 9.797 10.453 1 88.06 79 GLU B O 1
ATOM 1513 N N . GLU B 1 80 ? -1.584 11.953 10.203 1 82.81 80 GLU B N 1
ATOM 1514 C CA . GLU B 1 80 ? -1.34 12.18 11.625 1 82.81 80 GLU B CA 1
ATOM 1515 C C . GLU B 1 80 ? -2.555 11.797 12.461 1 82.81 80 GLU B C 1
ATOM 1517 O O . GLU B 1 80 ? -2.414 11.203 13.531 1 82.81 80 GLU B O 1
ATOM 1522 N N . GLU B 1 81 ? -3.668 12.008 11.953 1 80.69 81 GLU B N 1
ATOM 1523 C CA . GLU B 1 81 ? -4.855 11.914 12.797 1 80.69 81 GLU B CA 1
ATOM 1524 C C . GLU B 1 81 ? -5.57 10.578 12.594 1 80.69 81 GLU B C 1
ATOM 1526 O O . GLU B 1 81 ? -6.57 10.297 13.25 1 80.69 81 GLU B O 1
ATOM 1531 N N . GLY B 1 82 ? -5.246 9.906 11.734 1 87.44 82 GLY B N 1
ATOM 1532 C CA . GLY B 1 82 ? -5.949 8.656 11.516 1 87.44 82 GLY B CA 1
ATOM 1533 C C . GLY B 1 82 ? -5.566 7.98 10.211 1 87.44 82 GLY B C 1
ATOM 1534 O O . GLY B 1 82 ? -4.547 8.32 9.609 1 87.44 82 GLY B O 1
ATOM 1535 N N . MET B 1 83 ? -6.312 6.949 9.859 1 89.88 83 MET B N 1
ATOM 1536 C CA . MET B 1 83 ? -6.09 6.148 8.664 1 89.88 83 MET B CA 1
ATOM 1537 C C . MET B 1 83 ? -7.406 5.863 7.945 1 89.88 83 MET B C 1
ATOM 1539 O O . MET B 1 83 ? -8.453 5.758 8.578 1 89.88 83 MET B O 1
ATOM 1543 N N . MET B 1 84 ? -7.426 5.789 6.68 1 94 84 MET B N 1
ATOM 1544 C CA . MET B 1 84 ? -8.57 5.438 5.848 1 94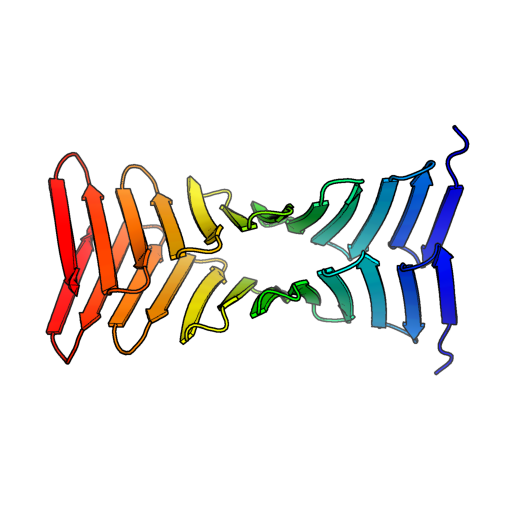 84 MET B CA 1
ATOM 1545 C C . MET B 1 84 ? -8.211 4.332 4.863 1 94 84 MET B C 1
ATOM 1547 O O . MET B 1 84 ? -7.141 4.355 4.258 1 94 84 MET B O 1
ATOM 1551 N N . VAL B 1 85 ? -9.055 3.285 4.797 1 92.25 85 VAL B N 1
ATOM 1552 C CA . VAL B 1 85 ? -8.914 2.23 3.799 1 92.25 85 VAL B CA 1
ATOM 1553 C C . VAL B 1 85 ? -10.133 2.215 2.883 1 92.25 85 VAL B C 1
ATOM 1555 O O . VAL B 1 85 ? -11.273 2.209 3.355 1 92.25 85 VAL B O 1
ATOM 1558 N N . MET B 1 86 ? -9.93 2.232 1.567 1 94.94 86 MET B N 1
ATOM 1559 C CA . MET B 1 86 ? -11.008 2.176 0.582 1 94.94 86 MET B CA 1
ATOM 1560 C C . MET B 1 86 ? -10.797 1.018 -0.387 1 94.94 86 MET B C 1
ATOM 1562 O O . MET B 1 86 ? -9.695 0.833 -0.912 1 94.94 86 MET B O 1
ATOM 1566 N N . VAL B 1 87 ? -11.781 0.206 -0.537 1 92.62 87 VAL B N 1
ATOM 1567 C CA . VAL B 1 87 ? -11.789 -0.867 -1.526 1 92.62 87 VAL B CA 1
ATOM 1568 C C . VAL B 1 87 ? -12.914 -0.627 -2.535 1 92.62 87 VAL B C 1
ATOM 1570 O O . VAL B 1 87 ? -14.07 -0.441 -2.152 1 92.62 87 VAL B O 1
ATOM 1573 N N . VAL B 1 88 ? -12.625 -0.567 -3.793 1 91.5 88 VAL B N 1
ATOM 1574 C CA . VAL B 1 88 ? -13.617 -0.37 -4.844 1 91.5 88 VAL B CA 1
ATOM 1575 C C . VAL B 1 88 ? -13.555 -1.522 -5.844 1 91.5 88 VAL B C 1
ATOM 1577 O O . VAL B 1 88 ? -12.469 -1.887 -6.305 1 91.5 88 VAL B O 1
ATOM 1580 N N . GLU B 1 89 ? -14.742 -2.158 -6.168 1 87.06 89 GLU B N 1
ATOM 1581 C CA . GLU B 1 89 ? -14.875 -3.186 -7.195 1 87.06 89 GLU B CA 1
ATOM 1582 C C . GLU B 1 89 ? -16.25 -3.115 -7.871 1 87.06 89 GLU B C 1
ATOM 1584 O O . GLU B 1 89 ? -17.281 -3.271 -7.215 1 87.06 89 GLU B O 1
ATOM 1589 N N . GLU B 1 90 ? -16.203 -3.012 -9.203 1 82.56 90 GLU B N 1
ATOM 1590 C CA . GLU B 1 90 ? -17.391 -3.088 -10.039 1 82.56 90 GLU B CA 1
ATOM 1591 C C . GLU B 1 90 ? -18.578 -2.406 -9.367 1 82.56 90 GLU B C 1
ATOM 1593 O O . GLU B 1 90 ? -19.672 -2.988 -9.273 1 82.56 90 GLU B O 1
ATOM 1598 N N . GLY B 1 91 ? -18.484 -1.282 -8.711 1 77.69 91 GLY B N 1
ATOM 1599 C CA . GLY B 1 91 ? -19.578 -0.485 -8.188 1 77.69 91 GLY B CA 1
ATOM 1600 C C . GLY B 1 91 ? -19.75 -0.614 -6.684 1 77.69 91 GLY B C 1
ATOM 1601 O O . GLY B 1 91 ? -20.531 0.12 -6.074 1 77.69 91 GLY B O 1
ATOM 1602 N N . VAL B 1 92 ? -19.156 -1.52 -6.066 1 83 92 VAL B N 1
ATOM 1603 C CA . VAL B 1 92 ? -19.219 -1.617 -4.609 1 83 92 VAL B CA 1
ATOM 1604 C C . VAL B 1 92 ? -18.031 -0.877 -4 1 83 92 VAL B C 1
ATOM 1606 O O . VAL B 1 92 ? -16.891 -1.001 -4.477 1 83 92 VAL B O 1
ATOM 1609 N N . MET B 1 93 ? -18.344 -0.096 -3.002 1 91.44 93 MET B N 1
ATOM 1610 C CA . MET B 1 93 ? -17.297 0.648 -2.297 1 91.44 93 MET B CA 1
ATOM 1611 C C . MET B 1 93 ? -17.344 0.365 -0.799 1 91.44 93 MET B C 1
ATOM 1613 O O . MET B 1 93 ? -18.422 0.419 -0.188 1 91.44 93 MET B O 1
ATOM 1617 N N . VAL B 1 94 ? -16.203 -0.058 -0.197 1 90.88 94 VAL B N 1
ATOM 1618 C CA . VAL B 1 94 ? -16.047 -0.22 1.246 1 90.88 94 VAL B CA 1
ATOM 1619 C C . VAL B 1 94 ? -15.062 0.809 1.785 1 90.88 94 VAL B C 1
ATOM 1621 O O . VAL B 1 94 ? -13.953 0.947 1.259 1 90.88 94 VAL B O 1
ATOM 1624 N N . MET B 1 95 ? -15.461 1.53 2.789 1 93.5 95 MET B N 1
ATOM 1625 C CA . MET B 1 95 ? -14.602 2.52 3.434 1 93.5 95 MET B CA 1
ATOM 1626 C C . MET B 1 95 ? -14.477 2.236 4.926 1 93.5 95 MET B C 1
ATOM 1628 O O . MET B 1 95 ? -15.477 2.047 5.617 1 93.5 95 MET B O 1
ATOM 1632 N N . VAL B 1 96 ? -13.273 2.135 5.32 1 89.56 96 VAL B N 1
ATOM 1633 C CA . VAL B 1 96 ? -12.992 2.006 6.742 1 89.56 96 VAL B CA 1
ATOM 1634 C C . VAL B 1 96 ? -12.219 3.23 7.23 1 89.56 96 VAL B C 1
ATOM 1636 O O . VAL B 1 96 ? -11.156 3.551 6.699 1 89.56 96 VAL B O 1
ATOM 1639 N N . LYS B 1 97 ? -12.711 3.912 8.141 1 92.88 97 LYS B N 1
ATOM 1640 C CA . LYS B 1 97 ? -12.039 5.043 8.773 1 92.88 97 LYS B CA 1
ATOM 1641 C C . LYS B 1 97 ? -11.664 4.719 10.219 1 92.88 97 LYS B C 1
ATOM 1643 O O . LYS B 1 97 ? -12.508 4.27 11 1 92.88 97 LYS B O 1
ATOM 1648 N N . VAL B 1 98 ? -10.406 4.957 10.5 1 87.81 98 VAL B N 1
ATOM 1649 C CA . VAL B 1 98 ? -9.906 4.746 11.852 1 87.81 98 VAL B CA 1
ATOM 1650 C C . VAL B 1 98 ? -9.359 6.059 12.414 1 87.81 98 VAL B C 1
ATOM 1652 O O . VAL B 1 98 ? -8.469 6.672 11.812 1 87.81 98 VAL B O 1
ATOM 1655 N N . GLU B 1 99 ? -9.859 6.469 13.43 1 85.88 99 GLU B N 1
ATOM 1656 C CA . GLU B 1 99 ? -9.422 7.664 14.148 1 85.88 99 GLU B CA 1
ATOM 1657 C C . GLU B 1 99 ? -9.125 7.355 15.609 1 85.88 99 GLU B C 1
ATOM 1659 O O . GLU B 1 99 ? -9.211 6.199 16.031 1 85.88 99 GLU B O 1
ATOM 1664 N N . GLU B 1 100 ? -8.641 8.336 16.328 1 80.81 100 GLU B N 1
ATOM 1665 C CA . GLU B 1 100 ? -8.289 8.188 17.734 1 80.81 100 GLU B CA 1
ATOM 1666 C C . GLU B 1 100 ? -9.445 7.594 18.531 1 80.81 100 GLU B C 1
ATOM 1668 O O . GLU B 1 100 ? -9.234 6.762 19.422 1 80.81 100 GLU B O 1
ATOM 1673 N N . GLU B 1 101 ? -10.555 7.906 18.156 1 77.81 101 GLU B N 1
ATOM 1674 C CA . GLU B 1 101 ? -11.688 7.59 19.016 1 77.81 101 GLU B CA 1
ATOM 1675 C C . GLU B 1 101 ? -12.422 6.34 18.547 1 77.81 101 GLU B C 1
ATOM 1677 O O . GLU B 1 101 ? -13.391 5.906 19.156 1 77.81 101 GLU B O 1
ATOM 1682 N N . GLY B 1 102 ? -12.141 5.875 17.453 1 81.44 102 GLY B N 1
ATOM 1683 C CA . GLY B 1 102 ? -12.844 4.676 17.016 1 81.44 102 GLY B CA 1
ATOM 1684 C C . GLY B 1 102 ? -12.719 4.41 15.531 1 81.44 102 GLY B C 1
ATOM 1685 O O . GLY B 1 102 ? -11.828 4.953 14.875 1 81.44 102 GLY B O 1
ATOM 1686 N N . MET B 1 103 ? -13.492 3.367 15.062 1 84.88 103 MET B N 1
ATOM 1687 C CA . MET B 1 103 ? -13.477 2.914 13.672 1 84.88 103 MET B CA 1
ATOM 1688 C C . MET B 1 103 ? -14.875 2.979 13.07 1 84.88 103 MET B C 1
ATOM 1690 O O . MET B 1 103 ? -15.867 2.695 13.742 1 84.88 103 MET B O 1
ATOM 1694 N N . MET B 1 104 ? -15.039 3.418 11.836 1 91 104 MET B N 1
ATOM 1695 C CA . MET B 1 104 ? -16.266 3.428 11.047 1 91 104 MET B CA 1
ATOM 1696 C C . MET B 1 104 ? -16.094 2.627 9.758 1 91 104 MET B C 1
ATOM 1698 O O . MET B 1 104 ? -15.07 2.742 9.086 1 91 104 MET B O 1
ATOM 1702 N N . VAL B 1 105 ? -17 1.704 9.453 1 89.69 105 VAL B N 1
ATOM 1703 C CA . VAL B 1 105 ? -17 0.933 8.211 1 89.69 105 VAL B CA 1
ATOM 1704 C C . VAL B 1 105 ? -18.234 1.296 7.387 1 89.69 105 VAL B C 1
ATOM 1706 O O . VAL B 1 105 ? -19.359 1.284 7.891 1 89.69 105 VAL B O 1
ATOM 1709 N N . MET B 1 106 ? -18.125 1.701 6.16 1 91.69 106 MET B N 1
ATOM 1710 C CA . MET B 1 106 ? -19.203 2.027 5.23 1 91.69 106 MET B CA 1
ATOM 1711 C C . MET B 1 106 ? -19.125 1.152 3.986 1 91.69 106 MET B C 1
ATOM 1713 O O . MET B 1 106 ? -18.062 1.022 3.371 1 91.69 106 MET B O 1
ATOM 1717 N N . VAL B 1 107 ? -20.125 0.481 3.713 1 89 107 VAL B N 1
ATOM 1718 C CA . VAL B 1 107 ? -20.25 -0.298 2.484 1 89 107 VAL B CA 1
ATOM 1719 C C . VAL B 1 107 ? -21.312 0.323 1.583 1 89 107 VAL B C 1
ATOM 1721 O O . VAL B 1 107 ? -22.438 0.55 2.014 1 89 107 VAL B O 1
ATOM 1724 N N . VAL B 1 108 ? -21.062 0.762 0.436 1 88.25 108 VAL B N 1
ATOM 1725 C CA . VAL B 1 108 ? -22.016 1.333 -0.521 1 88.25 108 VAL B CA 1
ATOM 1726 C C . VAL B 1 108 ? -22.125 0.422 -1.741 1 88.25 108 VAL B C 1
ATOM 1728 O O . VAL B 1 108 ? -21.109 0.069 -2.355 1 88.25 108 VAL B O 1
ATOM 1731 N N . GLU B 1 109 ? -23.359 -0.071 -1.949 1 82.5 109 GLU B N 1
ATOM 1732 C CA . GLU B 1 109 ? -23.656 -0.887 -3.121 1 82.5 109 GLU B CA 1
ATOM 1733 C C . GLU B 1 109 ? -24.984 -0.482 -3.748 1 82.5 109 GLU B C 1
ATOM 1735 O O . GLU B 1 109 ? -26.031 -0.529 -3.092 1 82.5 109 GLU B O 1
ATOM 1740 N N . GLU B 1 110 ? -24.828 -0.249 -5.125 1 81.25 110 GLU B N 1
ATOM 1741 C CA . GLU B 1 110 ? -26.031 0.057 -5.883 1 81.25 110 GLU B CA 1
ATOM 1742 C C . GLU B 1 110 ? -26.938 1.017 -5.113 1 81.25 110 GLU B C 1
ATOM 1744 O O . GLU B 1 110 ? -28.141 0.782 -4.992 1 81.25 110 GLU B O 1
ATOM 1749 N N . GLY B 1 111 ? -26.359 1.972 -4.344 1 76.06 111 GLY B N 1
ATOM 1750 C CA . GLY B 1 111 ? -27.125 3.014 -3.678 1 76.06 111 GLY B CA 1
ATOM 1751 C C . GLY B 1 111 ? -27.391 2.715 -2.213 1 76.06 111 GLY B C 1
ATOM 1752 O O . GLY B 1 111 ? -27.828 3.592 -1.465 1 76.06 111 GLY B O 1
ATOM 1753 N N . VAL B 1 112 ? -27.297 1.505 -1.764 1 75.88 112 VAL B N 1
ATOM 1754 C CA . VAL B 1 112 ? -27.5 1.161 -0.359 1 75.88 112 VAL B CA 1
ATOM 1755 C C . VAL B 1 112 ? -26.203 1.411 0.417 1 75.88 112 VAL B C 1
ATOM 1757 O O . VAL B 1 112 ? -25.109 1.055 -0.044 1 75.88 112 VAL B O 1
ATOM 1760 N N . MET B 1 113 ? -26.375 2.01 1.662 1 87.19 113 MET B N 1
ATOM 1761 C CA . MET B 1 113 ? -25.234 2.32 2.512 1 87.19 113 MET B CA 1
ATOM 1762 C C . MET B 1 113 ? -25.391 1.695 3.893 1 87.19 113 MET B C 1
ATOM 1764 O O . MET B 1 113 ? -26.406 1.907 4.559 1 87.19 113 MET B O 1
ATOM 1768 N N . VAL B 1 114 ? -24.5 0.756 4.27 1 82.94 114 VAL B N 1
ATOM 1769 C CA . VAL B 1 114 ? -24.453 0.195 5.613 1 82.94 114 VAL B CA 1
ATOM 1770 C C . VAL B 1 114 ? -23.266 0.801 6.379 1 82.94 114 VAL B C 1
ATOM 1772 O O . VAL B 1 114 ? -22.141 0.841 5.871 1 82.94 114 VAL B O 1
ATOM 1775 N N . VAL B 1 115 ? -23.453 1.349 7.566 1 85.38 115 VAL B N 1
ATOM 1776 C CA . VAL B 1 115 ? -22.438 1.99 8.383 1 85.38 115 VAL B CA 1
ATOM 1777 C C . VAL B 1 115 ? -22.328 1.283 9.734 1 85.38 115 VAL B C 1
ATOM 1779 O O . VAL B 1 115 ? -23.344 1.039 10.391 1 85.38 115 VAL B O 1
ATOM 1782 N N . VAL B 1 116 ? -21.25 0.836 10.055 1 82 116 VAL B N 1
ATOM 1783 C CA . VAL B 1 116 ? -20.969 0.302 11.383 1 82 116 VAL B CA 1
ATOM 1784 C C . VAL B 1 116 ? -19.969 1.206 12.094 1 82 116 VAL B C 1
ATOM 1786 O O . VAL B 1 116 ? -18.906 1.537 11.547 1 82 116 VAL B O 1
ATOM 1789 N N . ARG B 1 117 ? -20.312 1.673 13.328 1 80.94 117 ARG B N 1
ATOM 1790 C CA . ARG B 1 117 ? -19.469 2.533 14.133 1 80.94 117 ARG B CA 1
ATOM 1791 C C . ARG B 1 117 ? -19.094 1.858 15.453 1 80.94 117 ARG B C 1
ATOM 1793 O O . ARG B 1 117 ? -19.938 1.193 16.062 1 80.94 117 ARG B O 1
ATOM 1800 N N . GLU B 1 118 ? -17.844 1.842 15.82 1 73.69 118 GLU B N 1
ATOM 1801 C CA . GLU B 1 118 ? -17.406 1.415 17.141 1 73.69 118 GLU B CA 1
ATOM 1802 C C . GLU B 1 118 ? -16.5 2.461 17.781 1 73.69 118 GLU B C 1
ATOM 1804 O O . GLU B 1 118 ? -15.695 3.104 17.094 1 73.69 118 GLU B O 1
#